Protein AF-A0A151N251-F1 (afdb_monomer)

Sequence (221 aa):
MAMDLPKLSAEDRLSPPRGLVAAYSGESDSEEEPERAVEREEKLTDWHKLACLLCRRQFPSKEALIRHQQLSGLHKQNLEIHRRAHLSESELEALEKTDMEQMKYRDRAAERREKYGVPEPPEPKKRKYGGIAPATVDFEQPTRDGLGSDNIGSRMLQAMGWREGSGLGRKKQGIIAPIEAQTRVRGSGLGARGSSYGATAAESYRESLHKAMLTRFHEAE

InterPro domains:
  IPR000467 G-patch domain [PF01585] (150-192)
  IPR000467 G-patch domain [PS50174] (149-195)
  IPR000467 G-patch domain [SM00443] (147-193)
  IPR013087 Zinc finger C2H2-type [PS50157] (50-80)
  IPR036236 Zinc finger C2H2 superfamily [SSF57667] (39-97)

Radius of gyration: 41.22 Å; Cα contacts (8 Å, |Δi|>4): 100; chains: 1; bounding box: 93×66×122 Å

Organism: Alligator mississippiensis (NCBI:txid8496)

Structure (mmCIF, N/CA/C/O backbone):
data_AF-A0A151N251-F1
#
_entry.id   AF-A0A151N251-F1
#
loop_
_atom_site.group_PDB
_atom_site.id
_atom_site.type_symbol
_atom_site.label_atom_id
_atom_site.label_alt_id
_atom_site.label_comp_id
_atom_site.label_asym_id
_atom_site.label_entity_id
_atom_site.label_seq_id
_atom_site.pdbx_PDB_ins_code
_atom_site.Cartn_x
_atom_site.Cartn_y
_atom_site.Cartn_z
_atom_site.occupancy
_atom_site.B_iso_or_equiv
_atom_site.auth_seq_id
_atom_site.auth_comp_id
_atom_site.auth_asym_id
_atom_site.auth_atom_id
_atom_site.pdbx_PDB_model_num
ATOM 1 N N . MET A 1 1 ? 54.249 -37.850 83.720 1.00 43.69 1 MET A N 1
ATOM 2 C CA . MET A 1 1 ? 54.818 -36.603 83.162 1.00 43.69 1 MET A CA 1
ATOM 3 C C . MET A 1 1 ? 54.943 -36.768 81.658 1.00 43.69 1 MET A C 1
ATOM 5 O O . MET A 1 1 ? 55.186 -37.887 81.232 1.00 43.69 1 MET A O 1
ATOM 9 N N . ALA A 1 2 ? 54.821 -35.649 80.939 1.00 38.69 2 ALA A N 1
ATOM 10 C CA . ALA A 1 2 ? 54.912 -35.449 79.488 1.00 38.69 2 ALA A CA 1
ATOM 11 C C . ALA A 1 2 ? 53.579 -35.520 78.712 1.00 38.69 2 ALA A C 1
ATOM 13 O O . ALA A 1 2 ? 53.047 -36.585 78.413 1.00 38.69 2 ALA A O 1
ATOM 14 N N . MET A 1 3 ? 53.078 -34.312 78.440 1.00 46.31 3 MET A N 1
ATOM 15 C CA . MET A 1 3 ? 52.062 -33.923 77.459 1.00 46.31 3 MET A CA 1
ATOM 16 C C . MET A 1 3 ? 52.678 -33.941 76.046 1.00 46.31 3 MET A C 1
ATOM 18 O O . MET A 1 3 ? 53.872 -33.675 75.934 1.00 46.31 3 MET A O 1
ATOM 22 N N . ASP A 1 4 ? 51.908 -34.247 74.994 1.00 37.41 4 ASP A N 1
ATOM 23 C CA . ASP A 1 4 ? 51.398 -33.273 73.998 1.00 37.41 4 ASP A CA 1
ATOM 24 C C . ASP A 1 4 ? 50.875 -33.935 72.695 1.00 37.41 4 ASP A C 1
ATOM 26 O O . ASP A 1 4 ? 51.346 -34.982 72.255 1.00 37.41 4 ASP A O 1
ATOM 30 N N . LEU A 1 5 ? 49.852 -33.297 72.119 1.00 38.94 5 LEU A N 1
ATOM 31 C CA . LEU A 1 5 ? 49.027 -33.602 70.922 1.00 38.94 5 LEU A CA 1
ATOM 32 C C . LEU A 1 5 ? 49.609 -32.903 69.649 1.00 38.94 5 LEU A C 1
ATOM 34 O O . LEU A 1 5 ? 50.658 -32.276 69.774 1.00 38.94 5 LEU A O 1
ATOM 38 N N . PRO A 1 6 ? 48.940 -32.783 68.462 1.00 59.56 6 PRO A N 1
ATOM 39 C CA . PRO A 1 6 ? 47.929 -33.594 67.730 1.00 59.56 6 PRO A CA 1
ATOM 40 C C . PRO A 1 6 ? 48.155 -33.675 66.181 1.00 59.56 6 PRO A C 1
ATOM 42 O O . PRO A 1 6 ? 48.838 -32.833 65.603 1.00 59.56 6 PRO A O 1
ATOM 45 N N . LYS A 1 7 ? 47.436 -34.568 65.464 1.00 36.09 7 LYS A N 1
ATOM 46 C CA . LYS A 1 7 ? 46.627 -34.228 64.252 1.00 36.09 7 LYS A CA 1
ATOM 47 C C . LYS A 1 7 ? 45.924 -35.456 63.652 1.00 36.09 7 LYS A C 1
ATOM 49 O O . LYS A 1 7 ? 46.574 -36.320 63.078 1.00 36.09 7 LYS A O 1
ATOM 54 N N . LEU A 1 8 ? 44.592 -35.475 63.701 1.00 34.75 8 LEU A N 1
ATOM 55 C CA . LEU A 1 8 ? 43.734 -36.276 62.822 1.00 34.75 8 LEU A CA 1
ATOM 56 C C . LEU A 1 8 ? 42.552 -35.393 62.403 1.00 34.75 8 LEU A C 1
ATOM 58 O O . LEU A 1 8 ? 41.870 -34.836 63.261 1.00 34.75 8 LEU A O 1
ATOM 62 N N . SER A 1 9 ? 42.350 -35.230 61.097 1.00 34.78 9 SER A N 1
ATOM 63 C CA . SER A 1 9 ? 41.170 -34.589 60.508 1.00 34.78 9 SER A CA 1
ATOM 64 C C . SER A 1 9 ? 40.305 -35.644 59.828 1.00 34.78 9 SER A C 1
ATOM 66 O O . SER A 1 9 ? 40.822 -36.596 59.246 1.00 34.78 9 SER A O 1
ATOM 68 N N . ALA A 1 10 ? 39.002 -35.435 59.970 1.00 38.50 10 ALA A N 1
ATOM 69 C CA . ALA A 1 10 ? 37.909 -36.374 59.818 1.00 38.50 10 ALA A CA 1
ATOM 70 C C . ALA A 1 10 ? 37.551 -36.761 58.372 1.00 38.50 10 ALA A C 1
ATOM 72 O O . ALA A 1 10 ? 37.958 -36.131 57.399 1.00 38.50 10 ALA A O 1
ATOM 73 N N . GLU A 1 11 ? 36.763 -37.832 58.318 1.00 44.56 11 GLU A N 1
ATOM 74 C CA . GLU A 1 11 ? 36.074 -38.458 57.194 1.00 44.56 11 GLU A CA 1
ATOM 75 C C . GLU A 1 11 ? 35.159 -37.492 56.424 1.00 44.56 11 GLU A C 1
ATOM 77 O O . GLU A 1 11 ? 34.522 -36.639 57.036 1.00 44.56 11 GLU A O 1
ATOM 82 N N . ASP A 1 12 ? 34.995 -37.704 55.112 1.00 37.81 12 ASP A N 1
ATOM 83 C CA . ASP A 1 12 ? 33.798 -37.229 54.408 1.00 37.81 12 ASP A CA 1
ATOM 84 C C . ASP A 1 12 ? 33.420 -38.159 53.239 1.00 37.81 12 ASP A C 1
ATOM 86 O O . ASP A 1 12 ? 34.129 -38.288 52.237 1.00 37.81 12 ASP A O 1
ATOM 90 N N . ARG A 1 13 ? 32.294 -38.866 53.402 1.00 47.78 13 ARG A N 1
ATOM 91 C CA . ARG A 1 13 ? 31.614 -39.666 52.372 1.00 47.78 13 ARG A CA 1
ATOM 92 C C . ARG A 1 13 ? 30.474 -38.820 51.807 1.00 47.78 13 ARG A C 1
ATOM 94 O O . ARG A 1 13 ? 29.466 -38.644 52.484 1.00 47.78 13 ARG A O 1
ATOM 101 N N . LEU A 1 14 ? 30.579 -38.365 50.560 1.00 40.75 14 LEU A N 1
ATOM 102 C CA . LEU A 1 14 ? 29.516 -37.602 49.893 1.00 40.75 14 LEU A CA 1
ATOM 103 C C . LEU A 1 14 ? 28.845 -38.434 48.786 1.00 40.75 14 LEU A C 1
ATOM 105 O O . LEU A 1 14 ? 29.442 -38.740 47.756 1.00 40.75 14 LEU A O 1
ATOM 109 N N . SER A 1 15 ? 27.586 -38.805 49.042 1.00 52.03 15 SER A N 1
ATOM 110 C CA . SER A 1 15 ? 26.607 -39.357 48.088 1.00 52.03 15 SER A CA 1
ATOM 111 C C . SER A 1 15 ? 26.121 -38.291 47.084 1.00 52.03 15 SER A C 1
ATOM 113 O O . SER A 1 15 ? 26.157 -37.102 47.404 1.00 52.03 15 SER A O 1
ATOM 115 N N . PRO A 1 16 ? 25.614 -38.679 45.894 1.00 51.28 16 PRO A N 1
ATOM 116 C CA . PRO A 1 16 ? 25.234 -37.737 44.838 1.00 51.28 16 PRO A CA 1
ATOM 117 C C . PRO A 1 16 ? 23.927 -36.978 45.155 1.00 51.28 16 PRO A C 1
ATOM 119 O O . PRO A 1 16 ? 23.069 -37.503 45.874 1.00 51.28 16 PRO A O 1
ATOM 122 N N . PRO A 1 17 ? 23.742 -35.750 44.625 1.00 52.03 17 PRO A N 1
ATOM 123 C CA . PRO A 1 17 ? 22.635 -34.887 45.013 1.00 52.03 17 PRO A CA 1
ATOM 124 C C . PRO A 1 17 ? 21.298 -35.385 44.453 1.00 52.03 17 PRO A C 1
ATOM 126 O O . PRO A 1 17 ? 21.153 -35.711 43.274 1.00 52.03 17 PRO A O 1
ATOM 129 N N . ARG A 1 18 ? 20.312 -35.423 45.353 1.00 49.94 18 ARG A N 1
ATOM 130 C CA . ARG A 1 18 ? 18.897 -35.692 45.094 1.00 49.94 18 ARG A CA 1
ATOM 131 C C . ARG A 1 18 ? 18.303 -34.640 44.154 1.00 49.94 18 ARG A C 1
ATOM 133 O O . ARG A 1 18 ? 18.636 -33.462 44.238 1.00 49.94 18 ARG A O 1
ATOM 140 N N . GLY A 1 19 ? 17.399 -35.103 43.291 1.00 47.19 19 GLY A N 1
ATOM 141 C CA . GLY A 1 19 ? 16.686 -34.301 42.305 1.00 47.19 19 GLY A CA 1
ATOM 142 C C . GLY A 1 19 ? 15.989 -33.078 42.899 1.00 47.19 19 GLY A C 1
ATOM 143 O O . GLY A 1 19 ? 15.345 -33.144 43.946 1.00 47.19 19 GLY A O 1
ATOM 144 N N . LEU A 1 20 ? 16.132 -31.968 42.180 1.00 54.78 20 LEU A N 1
ATOM 145 C CA . LEU A 1 20 ? 15.414 -30.717 42.377 1.00 54.78 20 LEU A CA 1
ATOM 146 C C . LEU A 1 20 ? 13.936 -30.938 42.037 1.00 54.78 20 LEU A C 1
ATOM 148 O O . LEU A 1 20 ? 13.552 -30.948 40.869 1.00 54.78 20 LEU A O 1
ATOM 152 N N . VAL A 1 21 ? 13.113 -31.150 43.060 1.00 52.50 21 VAL A N 1
ATOM 153 C CA . VAL A 1 21 ? 11.655 -31.095 42.934 1.00 52.50 21 VAL A CA 1
ATOM 154 C C . VAL A 1 21 ? 11.260 -29.627 43.034 1.00 52.50 21 VAL A C 1
ATOM 156 O O . VAL A 1 21 ? 11.602 -28.965 44.014 1.00 52.50 21 VAL A O 1
ATOM 159 N N . ALA A 1 22 ? 10.582 -29.114 42.009 1.00 47.75 22 ALA A N 1
ATOM 160 C CA . ALA A 1 22 ? 10.002 -27.781 42.031 1.00 47.75 22 ALA A CA 1
ATOM 161 C C . ALA A 1 22 ? 9.061 -27.671 43.239 1.00 47.75 22 ALA A C 1
ATOM 163 O O . ALA A 1 22 ? 8.047 -28.366 43.312 1.00 47.75 22 ALA A O 1
ATOM 164 N N . ALA A 1 23 ? 9.423 -26.826 44.203 1.00 41.97 23 ALA A N 1
ATOM 165 C CA . ALA A 1 23 ? 8.498 -26.401 45.234 1.00 41.97 23 ALA A CA 1
ATOM 166 C C . ALA A 1 23 ? 7.393 -25.611 44.531 1.00 41.97 23 ALA A C 1
ATOM 168 O O . ALA A 1 23 ? 7.642 -24.554 43.951 1.00 41.97 23 ALA A O 1
ATOM 169 N N . TYR A 1 24 ? 6.191 -26.175 44.534 1.00 48.09 24 TYR A N 1
ATOM 170 C CA . TYR A 1 24 ? 4.975 -25.469 44.186 1.00 48.09 24 TYR A CA 1
ATOM 171 C C . TYR A 1 24 ? 4.814 -24.346 45.224 1.00 48.09 24 TYR A C 1
ATOM 173 O O . TYR A 1 24 ? 4.397 -24.557 46.361 1.00 48.09 24 TYR A O 1
ATOM 181 N N . SER A 1 25 ? 5.258 -23.141 44.870 1.00 51.06 25 SER A N 1
ATOM 182 C CA . SER A 1 25 ? 4.787 -21.934 45.540 1.00 51.06 25 SER A CA 1
ATOM 183 C C . SER A 1 25 ? 3.274 -21.914 45.381 1.00 51.06 25 SER A C 1
ATOM 185 O O . SER A 1 25 ? 2.784 -22.057 44.263 1.00 51.06 25 SER A O 1
ATOM 187 N N . GLY A 1 26 ? 2.570 -21.836 46.509 1.00 42.19 26 GLY A N 1
ATOM 188 C CA . GLY A 1 26 ? 1.128 -22.012 46.594 1.00 42.19 26 GLY A CA 1
ATOM 189 C C . GLY A 1 26 ? 0.365 -21.242 45.523 1.00 42.19 26 GLY A C 1
ATOM 190 O O . GLY A 1 26 ? 0.501 -20.025 45.405 1.00 42.19 26 GLY A O 1
ATOM 191 N N . GLU A 1 27 ? -0.471 -21.970 44.786 1.00 41.41 27 GLU A N 1
ATOM 192 C CA . GLU A 1 27 ? -1.657 -21.383 44.185 1.00 41.41 27 GLU A CA 1
ATOM 193 C C . GLU A 1 27 ? -2.550 -20.864 45.316 1.00 41.41 27 GLU A C 1
ATOM 195 O O . GLU A 1 27 ? -3.254 -21.592 46.004 1.00 41.41 27 GLU A O 1
ATOM 200 N N . SER A 1 28 ? -2.456 -19.572 45.573 1.00 50.16 28 SER A N 1
ATOM 201 C CA . SER A 1 28 ? -3.546 -18.825 46.178 1.00 50.16 28 SER A CA 1
ATOM 202 C C . SER A 1 28 ? -3.966 -17.817 45.122 1.00 50.16 28 SER A C 1
ATOM 204 O O . SER A 1 28 ? -3.741 -16.622 45.285 1.00 50.16 28 SER A O 1
ATOM 206 N N . ASP A 1 29 ? -4.471 -18.324 43.996 1.00 42.12 29 ASP A N 1
ATOM 207 C CA . ASP A 1 29 ? -4.929 -17.517 42.870 1.00 42.12 29 ASP A CA 1
ATOM 208 C C . ASP A 1 29 ? -6.458 -17.597 42.762 1.00 42.12 29 ASP A C 1
ATOM 210 O O . ASP A 1 29 ? -7.031 -18.474 42.129 1.00 42.12 29 ASP A O 1
ATOM 214 N N . SER A 1 30 ? -7.096 -16.686 43.495 1.00 49.41 30 SER A N 1
ATOM 215 C CA . SER A 1 30 ? -8.262 -15.916 43.056 1.00 49.41 30 SER A CA 1
ATOM 216 C C . SER A 1 30 ? -9.405 -16.648 42.337 1.00 49.41 30 SER A C 1
ATOM 218 O O . SER A 1 30 ? -9.787 -16.272 41.231 1.00 49.41 30 SER A O 1
ATOM 220 N N . GLU A 1 31 ? -10.084 -17.576 43.012 1.00 42.97 31 GLU A N 1
ATOM 221 C CA . GLU A 1 31 ? -11.417 -18.019 42.556 1.00 42.97 31 GLU A CA 1
ATOM 222 C C . GLU A 1 31 ? -12.478 -16.890 42.637 1.00 42.97 31 GLU A C 1
ATOM 224 O O . GLU A 1 31 ? -13.544 -16.993 42.038 1.00 42.97 31 GLU A O 1
ATOM 229 N N . GLU A 1 32 ? -12.176 -15.758 43.294 1.00 48.53 32 GLU A N 1
ATOM 230 C CA . GLU A 1 32 ? -13.079 -14.595 43.395 1.00 48.53 32 GLU A CA 1
ATOM 231 C C . GLU A 1 32 ? -13.115 -13.686 42.149 1.00 48.53 32 GLU A C 1
ATOM 233 O O . GLU A 1 32 ? -14.069 -12.927 41.959 1.00 48.53 32 GLU A O 1
ATOM 238 N N . GLU A 1 33 ? -12.091 -13.720 41.294 1.00 51.22 33 GLU A N 1
ATOM 239 C CA . GLU A 1 33 ? -12.031 -12.894 40.079 1.00 51.22 33 GLU A CA 1
ATOM 240 C C . GLU A 1 33 ? -13.028 -13.324 38.982 1.00 51.22 33 GLU A C 1
ATOM 242 O O . GLU A 1 33 ? -13.736 -12.454 38.455 1.00 51.22 33 GLU A O 1
ATOM 247 N N . PRO A 1 34 ? -13.187 -14.625 38.647 1.00 49.88 34 PRO A N 1
ATOM 248 C CA . PRO A 1 34 ? -14.181 -15.039 37.658 1.00 49.88 34 PRO A CA 1
ATOM 249 C C . PRO A 1 34 ? -15.622 -14.780 38.124 1.00 49.88 34 PRO A C 1
ATOM 251 O O . PRO A 1 34 ? -16.451 -14.371 37.312 1.00 49.88 34 PRO A O 1
ATOM 254 N N . GLU A 1 35 ? -15.935 -14.926 39.415 1.00 50.28 35 GLU A N 1
ATOM 255 C CA . GLU A 1 35 ? -17.290 -14.675 39.937 1.00 50.28 35 GLU A CA 1
ATOM 256 C C . GLU A 1 35 ? -17.672 -13.185 39.875 1.00 50.28 35 GLU A C 1
ATOM 258 O O . GLU A 1 35 ? -18.765 -12.830 39.418 1.00 50.28 35 GLU A O 1
ATOM 263 N N . ARG A 1 36 ? -16.740 -12.279 40.212 1.00 52.03 36 ARG A N 1
ATOM 264 C CA . ARG A 1 36 ? -16.952 -10.824 40.076 1.00 52.03 36 ARG A CA 1
ATOM 265 C C . ARG A 1 36 ? -17.073 -10.363 38.627 1.00 52.03 36 ARG A C 1
ATOM 267 O O . ARG A 1 36 ? -17.684 -9.319 38.384 1.00 52.03 36 ARG A O 1
ATOM 274 N N . ALA A 1 37 ? -16.465 -11.067 37.674 1.00 54.34 37 ALA A N 1
ATOM 275 C CA . ALA A 1 37 ? -16.584 -10.748 36.255 1.00 54.34 37 ALA A CA 1
ATOM 276 C C . ALA A 1 37 ? -17.982 -11.102 35.719 1.00 54.34 37 ALA A C 1
ATOM 278 O O . ALA A 1 37 ? -18.601 -10.282 35.037 1.00 54.34 37 ALA A O 1
ATOM 279 N N . VAL A 1 38 ? -18.520 -12.266 36.101 1.00 52.12 38 VAL A N 1
ATOM 280 C CA . VAL A 1 38 ? -19.839 -12.753 35.657 1.00 52.12 38 VAL A CA 1
ATOM 281 C C . VAL A 1 38 ? -20.979 -11.900 36.231 1.00 52.12 38 VAL A C 1
ATOM 283 O O . VAL A 1 38 ? -21.836 -11.438 35.477 1.00 52.12 38 VAL A O 1
ATOM 286 N N . GLU A 1 39 ? -20.943 -11.548 37.522 1.00 54.03 39 GLU A N 1
ATOM 287 C CA . GLU A 1 39 ? -21.939 -10.636 38.119 1.00 54.03 39 GLU A CA 1
ATOM 288 C C . GLU A 1 39 ? -21.925 -9.223 37.504 1.00 54.03 39 GLU A C 1
ATOM 290 O O . GLU A 1 39 ? -22.911 -8.476 37.557 1.00 54.03 39 GLU A O 1
ATOM 295 N N . ARG A 1 40 ? -20.779 -8.803 36.961 1.00 57.00 40 ARG A N 1
ATOM 296 C CA . ARG A 1 40 ? -20.587 -7.470 36.375 1.00 57.00 40 ARG A CA 1
ATOM 297 C C . ARG A 1 40 ? -21.091 -7.407 34.935 1.00 57.00 40 ARG A C 1
ATOM 299 O O . ARG A 1 40 ? -21.571 -6.353 34.518 1.00 57.00 40 ARG A O 1
ATOM 306 N N . GLU A 1 41 ? -21.055 -8.525 34.210 1.00 57.84 41 GLU A N 1
ATOM 307 C CA . GLU A 1 41 ? -21.666 -8.664 32.883 1.00 57.84 41 GLU A CA 1
ATOM 308 C C . GLU A 1 41 ? -23.204 -8.705 32.961 1.00 57.84 41 GLU A C 1
ATOM 310 O O . GLU A 1 41 ? -23.875 -8.067 32.145 1.00 57.84 41 GLU A O 1
ATOM 315 N N . GLU A 1 42 ? -23.779 -9.329 33.995 1.00 58.47 42 GLU A N 1
ATOM 316 C CA . GLU A 1 42 ? -25.236 -9.341 34.217 1.00 58.47 42 GLU A CA 1
ATOM 317 C C . GLU A 1 42 ? -25.819 -7.939 34.463 1.00 58.47 42 GLU A C 1
ATOM 319 O O . GLU A 1 42 ? -26.917 -7.619 33.996 1.00 58.47 42 GLU A O 1
ATOM 324 N N . LYS A 1 43 ? -25.057 -7.046 35.110 1.00 72.69 43 LYS A N 1
ATOM 325 C CA . LYS A 1 43 ? -25.472 -5.658 35.410 1.00 72.69 43 LYS A CA 1
ATOM 326 C C . LYS A 1 43 ? -25.514 -4.745 34.184 1.00 72.69 43 LYS A C 1
ATOM 328 O O . LYS A 1 43 ? -25.985 -3.612 34.270 1.00 72.69 43 LYS A O 1
ATOM 333 N N . LEU A 1 44 ? -25.030 -5.210 33.039 1.00 84.25 44 LEU A N 1
ATOM 334 C CA . LEU A 1 44 ? -24.799 -4.377 31.861 1.00 84.25 44 LEU A CA 1
ATOM 335 C C . LEU A 1 44 ? -25.959 -4.400 30.854 1.00 84.25 44 LEU A C 1
ATOM 337 O O . LEU A 1 44 ? -25.973 -3.648 29.867 1.00 84.25 44 LEU A O 1
ATOM 341 N N . THR A 1 45 ? -26.957 -5.244 31.122 1.00 88.06 45 THR A N 1
ATOM 342 C CA . THR A 1 45 ? -28.165 -5.405 30.311 1.00 88.06 45 THR A CA 1
ATOM 343 C C . THR A 1 45 ? -29.406 -5.283 31.188 1.00 88.06 45 THR A C 1
ATOM 345 O O . THR A 1 45 ? -29.574 -6.020 32.152 1.00 88.06 45 THR A O 1
ATOM 348 N N . ASP A 1 46 ? -30.287 -4.339 30.857 1.00 90.62 46 ASP A N 1
ATOM 349 C CA . ASP A 1 46 ? -31.564 -4.161 31.547 1.00 90.62 46 ASP A CA 1
ATOM 350 C C . ASP A 1 46 ? -32.650 -4.918 30.774 1.00 90.62 46 ASP A C 1
ATOM 352 O O . ASP A 1 46 ? -33.090 -4.487 29.703 1.00 90.62 46 ASP A O 1
ATOM 356 N N . TRP A 1 47 ? -33.076 -6.062 31.312 1.00 87.94 47 TRP A N 1
ATOM 357 C CA . TRP A 1 47 ? -34.118 -6.899 30.713 1.00 87.94 47 TRP A CA 1
ATOM 358 C C . TRP A 1 47 ? -35.528 -6.311 30.847 1.00 87.94 47 TRP A C 1
ATOM 360 O O . TRP A 1 47 ? -36.387 -6.647 30.036 1.00 87.94 47 TRP A O 1
ATOM 370 N N . HIS A 1 48 ? -35.773 -5.413 31.808 1.00 89.19 48 HIS A N 1
ATOM 371 C CA . HIS A 1 48 ? -37.077 -4.762 31.972 1.00 89.19 48 HIS A CA 1
ATOM 372 C C . HIS A 1 48 ? -37.281 -3.658 30.934 1.00 89.19 48 HIS A C 1
ATOM 374 O O . HIS A 1 48 ? -38.370 -3.514 30.385 1.00 89.19 48 HIS A O 1
ATOM 380 N N . LYS A 1 49 ? -36.224 -2.896 30.628 1.00 89.50 49 LYS A N 1
ATOM 381 C CA . LYS A 1 49 ? -36.252 -1.845 29.592 1.00 89.50 49 LYS A CA 1
ATOM 382 C C . LYS A 1 49 ? -35.786 -2.327 28.219 1.00 89.50 49 LYS A C 1
ATOM 384 O O . LYS A 1 49 ? -35.715 -1.523 27.291 1.00 89.50 49 LYS A O 1
ATOM 389 N N . LEU A 1 50 ? -35.434 -3.610 28.100 1.00 91.38 50 LEU A N 1
ATOM 390 C CA . LEU A 1 50 ? -34.829 -4.211 26.910 1.00 91.38 50 LEU A CA 1
ATOM 391 C C . LEU A 1 50 ? -33.674 -3.352 26.366 1.00 91.38 50 LEU A C 1
ATOM 393 O O . LEU A 1 50 ? -33.598 -3.051 25.174 1.00 91.38 50 LEU A O 1
ATOM 397 N N . ALA A 1 51 ? -32.779 -2.923 27.257 1.00 91.94 51 ALA A N 1
ATOM 398 C CA . ALA A 1 51 ? -31.740 -1.951 26.952 1.00 91.94 51 ALA A CA 1
ATOM 399 C C . ALA A 1 51 ? -30.335 -2.504 27.205 1.00 91.94 51 ALA A C 1
ATOM 401 O O . ALA A 1 51 ? -30.074 -3.193 28.189 1.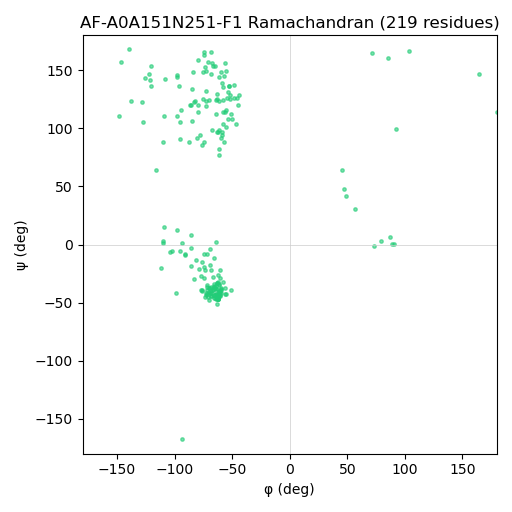00 91.94 51 ALA A O 1
ATOM 402 N N . CYS A 1 52 ? -29.401 -2.152 26.325 1.00 93.06 52 CYS A N 1
ATOM 403 C CA . CYS A 1 52 ? -27.979 -2.401 26.526 1.00 93.06 52 CYS A CA 1
ATOM 404 C C . CYS A 1 52 ? -27.338 -1.152 27.142 1.00 93.06 52 CYS A C 1
ATOM 406 O O . CYS A 1 52 ? -27.303 -0.104 26.490 1.00 93.06 52 CYS A O 1
ATOM 408 N N . LEU A 1 53 ? -26.823 -1.247 28.372 1.00 90.75 53 LEU A N 1
ATOM 409 C CA . LEU A 1 53 ? -26.247 -0.102 29.091 1.00 90.75 53 LEU A CA 1
ATOM 410 C C . LEU A 1 53 ? -24.839 0.255 28.590 1.00 90.75 53 LEU A C 1
ATOM 412 O O . LEU A 1 53 ? -24.489 1.434 28.571 1.00 90.75 53 LEU A O 1
ATOM 416 N N . LEU A 1 54 ? -24.097 -0.721 28.053 1.00 90.06 54 LEU A N 1
ATOM 417 C CA . LEU A 1 54 ? 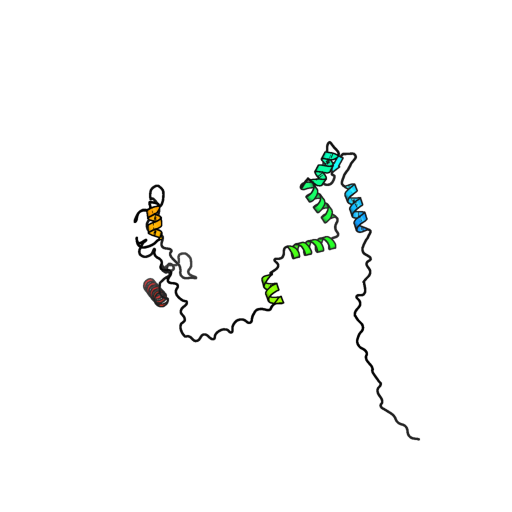-22.850 -0.505 27.295 1.00 90.06 54 LEU A CA 1
ATOM 418 C C . LEU A 1 54 ? -23.030 0.424 26.100 1.00 90.06 54 LEU A C 1
ATOM 420 O O . LEU A 1 54 ? -22.177 1.256 25.797 1.00 90.06 54 LEU A O 1
ATOM 424 N N . CYS A 1 55 ? -24.124 0.230 25.368 1.00 91.38 55 CYS A N 1
ATOM 425 C CA . CYS A 1 55 ? -24.381 0.949 24.127 1.00 91.38 55 CYS A CA 1
ATOM 426 C C . CYS A 1 55 ? -25.400 2.077 24.297 1.00 91.38 55 CYS A C 1
ATOM 428 O O . CYS A 1 55 ? -25.628 2.810 23.337 1.00 91.38 55 CYS A O 1
ATOM 430 N N . ARG A 1 56 ? -26.009 2.204 25.486 1.00 91.06 56 ARG A N 1
ATOM 431 C CA . ARG A 1 56 ? -27.093 3.143 25.822 1.00 91.06 56 ARG A CA 1
ATOM 432 C C . ARG A 1 56 ? -28.239 3.120 24.800 1.00 91.06 56 ARG A C 1
ATOM 434 O O . ARG A 1 56 ? -28.754 4.160 24.403 1.00 91.06 56 ARG A O 1
ATOM 441 N N . ARG A 1 57 ? -28.624 1.921 24.350 1.00 92.19 57 ARG A N 1
ATOM 442 C CA . ARG A 1 57 ? -29.671 1.702 23.333 1.00 92.19 57 ARG A CA 1
ATOM 443 C C . ARG A 1 57 ? -30.801 0.857 23.901 1.00 92.19 57 ARG A C 1
ATOM 445 O O . ARG A 1 57 ? -30.531 -0.148 24.553 1.00 92.19 57 ARG A O 1
ATOM 452 N N . GLN A 1 58 ? -32.036 1.259 23.615 1.00 93.62 58 GLN A N 1
ATOM 453 C CA . GLN A 1 58 ? -33.251 0.503 23.926 1.00 93.62 58 GLN A CA 1
ATOM 454 C C . GLN A 1 58 ? -33.712 -0.261 22.684 1.00 93.62 58 GLN A C 1
ATOM 456 O O . GLN A 1 58 ? -33.571 0.238 21.564 1.00 93.62 58 GLN A O 1
ATOM 461 N N . PHE A 1 59 ? -34.251 -1.461 22.883 1.00 94.25 59 PHE A N 1
ATOM 462 C CA . PHE A 1 59 ? -34.691 -2.340 21.808 1.00 94.25 59 PHE A CA 1
ATOM 463 C C . PHE A 1 59 ? -36.174 -2.687 21.946 1.00 94.25 59 PHE A C 1
ATOM 465 O O . PHE A 1 59 ? -36.678 -2.832 23.056 1.00 94.25 59 PHE A O 1
ATOM 472 N N . PRO A 1 60 ? -36.880 -2.867 20.818 1.00 93.75 60 PRO A N 1
ATOM 473 C CA . PRO A 1 60 ? -38.315 -3.141 20.822 1.00 93.75 60 PRO A CA 1
ATOM 474 C C . PRO A 1 60 ? -38.668 -4.574 21.250 1.00 93.75 60 PRO A C 1
ATOM 476 O O . PRO A 1 60 ? -39.810 -4.839 21.604 1.00 93.75 60 PRO A O 1
ATOM 479 N N . SER A 1 61 ? -37.719 -5.515 21.198 1.00 95.00 61 SER A N 1
ATOM 480 C CA . SER A 1 61 ? -37.940 -6.910 21.589 1.00 95.00 61 SER A CA 1
ATOM 481 C C . SER A 1 61 ? -36.693 -7.530 22.214 1.00 95.00 61 SER A C 1
ATOM 483 O O . SER A 1 61 ? -35.562 -7.111 21.942 1.00 95.00 61 SER A O 1
ATOM 485 N N . LYS A 1 62 ? -36.902 -8.580 23.017 1.00 93.19 62 LYS A N 1
ATOM 486 C CA . LYS A 1 62 ? -35.827 -9.385 23.615 1.00 93.19 62 LYS A CA 1
ATOM 487 C C . LYS A 1 62 ? -34.874 -9.931 22.550 1.00 93.19 62 LYS A C 1
ATOM 489 O O . LYS A 1 62 ? -33.660 -9.854 22.697 1.00 93.19 62 LYS A O 1
ATOM 494 N N . GLU A 1 63 ? -35.420 -10.418 21.442 1.00 94.06 63 GLU A N 1
ATOM 495 C CA . GLU A 1 63 ? -34.644 -10.955 20.323 1.00 94.06 63 GLU A CA 1
ATOM 496 C C . GLU A 1 63 ? -33.806 -9.882 19.618 1.00 94.06 63 GLU A C 1
ATOM 498 O O . GLU A 1 63 ? -32.685 -10.150 19.188 1.00 94.06 63 GLU A O 1
ATOM 503 N N . ALA A 1 64 ? -34.319 -8.652 19.498 1.00 93.25 64 ALA A N 1
ATOM 504 C CA . ALA A 1 64 ? -33.560 -7.541 18.930 1.00 93.25 64 ALA A CA 1
ATOM 505 C C . ALA A 1 64 ? -32.378 -7.141 19.830 1.00 93.25 64 ALA A C 1
ATOM 507 O O . ALA A 1 64 ? -31.283 -6.899 19.319 1.00 93.25 64 ALA A O 1
ATOM 508 N N . LEU A 1 65 ? -32.571 -7.142 21.154 1.00 94.06 65 LEU A N 1
ATOM 509 C CA . LEU A 1 65 ? -31.500 -6.904 22.125 1.00 94.06 65 LEU A CA 1
ATOM 510 C C . LEU A 1 65 ? -30.433 -8.010 22.085 1.00 94.06 65 LEU A C 1
ATOM 512 O O . LEU A 1 65 ? -29.242 -7.707 22.038 1.00 94.06 65 LEU A O 1
ATOM 516 N N . ILE A 1 66 ? -30.842 -9.281 22.052 1.00 92.50 66 ILE A N 1
ATOM 517 C CA . ILE A 1 66 ? -29.910 -10.420 21.985 1.00 92.50 66 ILE A CA 1
ATOM 518 C C . ILE A 1 66 ? -29.086 -10.366 20.694 1.00 92.50 66 ILE A C 1
ATOM 520 O O . ILE A 1 66 ? -27.859 -10.461 20.735 1.00 92.50 66 ILE A O 1
ATOM 524 N N . ARG A 1 67 ? -29.730 -10.126 19.543 1.00 95.00 67 ARG A N 1
ATOM 525 C CA . ARG A 1 67 ? -29.013 -9.957 18.269 1.00 95.00 67 ARG A CA 1
ATOM 526 C C . ARG A 1 67 ? -28.034 -8.789 18.315 1.00 95.00 67 ARG A C 1
ATOM 528 O O . ARG A 1 67 ? -26.947 -8.893 17.754 1.00 95.00 67 ARG A O 1
ATOM 535 N N . HIS A 1 68 ? -28.387 -7.693 18.986 1.00 94.69 68 HIS A N 1
ATOM 536 C CA . HIS A 1 68 ? -27.471 -6.572 19.172 1.00 94.69 68 HIS A CA 1
ATOM 537 C C . HIS A 1 68 ? -26.226 -6.972 19.970 1.00 94.69 68 HIS A C 1
ATOM 539 O O . HIS A 1 68 ? -25.124 -6.669 19.522 1.00 94.69 68 HIS A O 1
ATOM 545 N N . GLN A 1 69 ? -26.378 -7.681 21.090 1.00 92.00 69 GLN A N 1
ATOM 546 C CA . GLN A 1 69 ? -25.239 -8.151 21.891 1.00 92.00 69 GLN A CA 1
ATOM 547 C C . GLN A 1 69 ? -24.314 -9.073 21.077 1.00 92.00 69 GLN A C 1
ATOM 549 O O . GLN A 1 69 ? -23.095 -8.927 21.102 1.00 92.00 69 GLN A O 1
ATOM 554 N N . GLN A 1 70 ? -24.888 -9.979 20.280 1.00 91.62 70 GLN A N 1
ATOM 555 C CA . GLN A 1 70 ? -24.122 -10.974 19.520 1.00 91.62 70 GLN A CA 1
ATOM 556 C C . GLN A 1 70 ? -23.434 -10.402 18.266 1.00 91.62 70 GLN A C 1
ATOM 558 O O . GLN A 1 70 ? -22.305 -10.781 17.934 1.00 91.62 70 GLN A O 1
ATOM 563 N N . LEU A 1 71 ? -24.108 -9.497 17.547 1.00 92.44 71 LEU A N 1
ATOM 564 C CA . LEU A 1 71 ? -23.715 -9.103 16.187 1.00 92.44 71 LEU A CA 1
ATOM 565 C C . LEU A 1 71 ? -23.194 -7.666 16.072 1.00 92.44 71 LEU A C 1
ATOM 567 O O . LEU A 1 71 ? -22.499 -7.355 15.107 1.00 92.44 71 LEU A O 1
ATOM 571 N N . SER A 1 72 ? -23.494 -6.775 17.021 1.00 93.31 72 SER A N 1
ATOM 572 C CA . SER A 1 72 ? -23.088 -5.369 16.917 1.00 93.31 72 SER A CA 1
ATOM 573 C C . SER A 1 72 ? -21.586 -5.195 17.146 1.00 93.31 72 SER A C 1
ATOM 575 O O . SER A 1 72 ? -21.081 -5.445 18.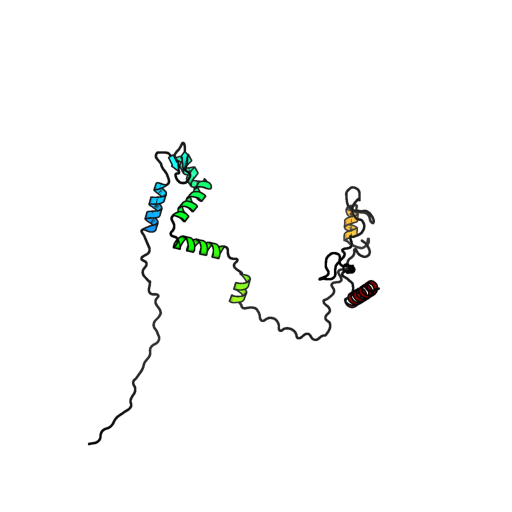241 1.00 93.31 72 SER A O 1
ATOM 577 N N . GLY A 1 73 ? -20.873 -4.678 16.141 1.00 93.69 73 GLY A N 1
ATOM 578 C CA . GLY A 1 73 ? -19.456 -4.315 16.276 1.00 93.69 73 GLY A CA 1
ATOM 579 C C . GLY A 1 73 ? -19.214 -3.259 17.360 1.00 93.69 73 GLY A C 1
ATOM 580 O O . GLY A 1 73 ? -18.277 -3.389 18.141 1.00 93.69 73 GLY A O 1
ATOM 581 N N . LEU A 1 74 ? -20.119 -2.280 17.487 1.00 93.06 74 LEU A N 1
ATOM 582 C CA . LEU A 1 74 ? -20.047 -1.251 18.532 1.00 93.06 74 LEU A CA 1
ATOM 583 C C . LEU A 1 74 ? -20.184 -1.849 19.940 1.00 93.06 74 LEU A C 1
ATOM 585 O O . LEU A 1 74 ? -19.538 -1.383 20.869 1.00 93.06 74 LEU A O 1
ATOM 589 N N . HIS A 1 75 ? -21.015 -2.883 20.104 1.00 92.12 75 HIS A N 1
ATOM 590 C CA . HIS A 1 75 ? -21.172 -3.550 21.399 1.00 92.12 75 HIS A CA 1
ATOM 591 C C . HIS A 1 75 ? -19.879 -4.247 21.811 1.00 92.12 75 HIS A C 1
ATOM 593 O O . HIS A 1 75 ? -19.416 -4.055 22.929 1.00 92.12 75 HIS A O 1
ATOM 599 N N . LYS A 1 76 ? -19.256 -4.975 20.879 1.00 92.38 76 LYS A N 1
ATOM 600 C CA . LYS A 1 76 ? -17.972 -5.651 21.106 1.00 92.38 76 LYS A CA 1
ATOM 601 C C . LYS A 1 76 ? -16.858 -4.662 21.450 1.00 92.38 76 LYS A C 1
ATOM 603 O O . LYS A 1 76 ? -16.120 -4.892 22.398 1.00 92.38 76 LYS A O 1
ATOM 608 N N . GLN A 1 77 ? -16.779 -3.543 20.729 1.00 92.19 77 GLN A N 1
ATOM 609 C CA . GLN A 1 77 ? -15.806 -2.484 21.014 1.00 92.19 77 GLN A CA 1
ATOM 610 C C . GLN A 1 77 ? -16.035 -1.838 22.385 1.00 92.19 77 GLN A C 1
ATOM 612 O O . GLN A 1 77 ? -15.094 -1.698 23.159 1.00 92.19 77 GLN A O 1
ATOM 617 N N . ASN A 1 78 ? -17.278 -1.482 22.722 1.00 93.06 78 ASN A N 1
ATOM 618 C CA . ASN A 1 78 ? -17.583 -0.893 24.027 1.00 93.06 78 ASN A CA 1
ATOM 619 C C . ASN A 1 78 ? -17.321 -1.877 25.172 1.00 93.06 78 ASN A C 1
ATOM 621 O O . ASN A 1 78 ? -16.866 -1.459 26.232 1.00 93.06 78 ASN A O 1
ATOM 625 N N . LEU A 1 79 ? -17.613 -3.165 24.968 1.00 90.31 79 LEU A N 1
ATOM 626 C CA . LEU A 1 79 ? -17.367 -4.211 25.956 1.00 90.31 79 LEU A CA 1
ATOM 627 C C . LEU A 1 79 ? -15.867 -4.358 26.221 1.00 90.31 79 LEU A C 1
ATOM 629 O O . LEU A 1 79 ? -15.467 -4.428 27.375 1.00 90.31 79 LEU A O 1
ATOM 633 N N . GLU A 1 80 ? -15.041 -4.328 25.175 1.00 89.81 80 GLU A N 1
ATOM 634 C CA . GLU A 1 80 ? -13.581 -4.349 25.301 1.00 89.81 80 GLU A CA 1
ATOM 635 C C . GLU A 1 80 ? -13.051 -3.123 26.062 1.00 89.81 80 GLU A C 1
ATOM 637 O O . GLU A 1 80 ? -12.241 -3.265 26.973 1.00 89.81 80 GLU A O 1
ATOM 642 N N . ILE A 1 81 ? -13.556 -1.921 25.760 1.00 88.88 81 ILE A N 1
ATOM 643 C CA . ILE A 1 81 ? -13.194 -0.696 26.497 1.00 88.88 81 ILE A CA 1
ATOM 644 C C . ILE A 1 81 ? -13.601 -0.810 27.970 1.00 88.88 81 ILE A C 1
ATOM 646 O O . ILE A 1 81 ? -12.822 -0.470 28.855 1.00 88.88 81 ILE A O 1
ATOM 650 N N . HIS A 1 82 ? -14.812 -1.302 28.239 1.00 88.19 82 HIS A N 1
ATOM 651 C CA . HIS A 1 82 ? -15.307 -1.500 29.598 1.00 88.19 82 HIS A CA 1
ATOM 652 C C . HIS A 1 82 ? -14.479 -2.537 30.365 1.00 88.19 82 HIS A C 1
ATOM 654 O O . HIS A 1 82 ? -14.215 -2.343 31.547 1.00 88.19 82 HIS A O 1
ATOM 660 N N . ARG A 1 83 ? -14.040 -3.614 29.700 1.00 86.44 83 ARG A N 1
ATOM 661 C CA . ARG A 1 83 ? -13.130 -4.613 30.275 1.00 86.44 83 ARG A CA 1
ATOM 662 C C . ARG A 1 83 ? -11.784 -3.984 30.621 1.00 86.44 83 ARG A C 1
ATOM 664 O O . ARG A 1 83 ? -11.379 -4.055 31.771 1.00 86.44 83 ARG A O 1
ATOM 671 N N . ARG A 1 84 ? -11.151 -3.277 29.680 1.00 85.19 84 ARG A N 1
ATOM 672 C CA . ARG A 1 84 ? -9.858 -2.606 29.908 1.00 85.19 84 ARG A CA 1
ATOM 673 C C . ARG A 1 84 ? -9.903 -1.563 31.019 1.00 85.19 84 ARG A C 1
ATOM 675 O O . ARG A 1 84 ? -8.975 -1.486 31.807 1.00 85.19 84 ARG A O 1
ATOM 682 N N . ALA A 1 85 ? -10.983 -0.792 31.111 1.00 83.50 85 ALA A N 1
ATOM 683 C CA . ALA A 1 85 ? -11.147 0.215 32.159 1.00 83.50 85 ALA A CA 1
ATOM 684 C C . ALA A 1 85 ? -11.346 -0.381 33.566 1.00 83.50 85 ALA A C 1
ATOM 686 O O . ALA A 1 85 ? -11.205 0.338 34.552 1.00 83.50 85 ALA A O 1
ATOM 687 N N . HIS A 1 86 ? -11.710 -1.664 33.659 1.00 80.81 86 HIS A N 1
ATOM 688 C CA . HIS A 1 86 ? -11.921 -2.372 34.920 1.00 80.81 86 HIS A CA 1
ATOM 689 C C . HIS A 1 86 ? -10.785 -3.331 35.299 1.00 80.81 86 HIS A C 1
ATOM 691 O O . HIS A 1 86 ? -10.823 -3.855 36.410 1.00 80.81 86 HIS A O 1
ATOM 697 N N . LEU A 1 87 ? -9.804 -3.542 34.418 1.00 80.00 87 LEU A N 1
ATOM 698 C CA . LEU A 1 87 ? -8.571 -4.256 34.747 1.00 80.00 87 LEU A CA 1
ATOM 699 C C . LEU A 1 87 ? -7.680 -3.385 35.638 1.00 80.00 87 LEU A C 1
ATOM 701 O O . LEU A 1 87 ? -7.698 -2.154 35.544 1.00 80.00 87 LEU A O 1
ATOM 705 N N . SER A 1 88 ? -6.898 -4.024 36.508 1.00 81.62 88 SER A N 1
ATOM 706 C CA . SER A 1 88 ? -5.888 -3.320 37.295 1.00 8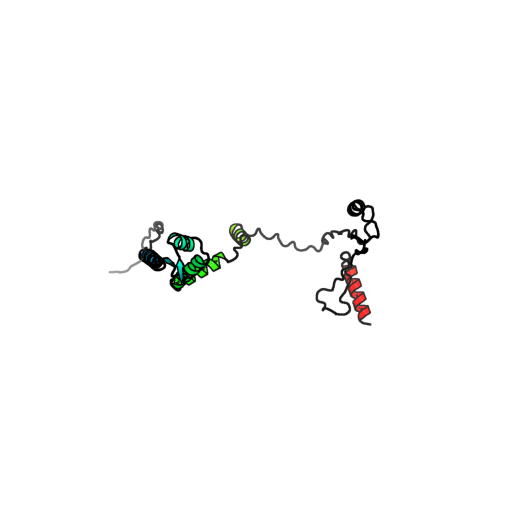1.62 88 SER A CA 1
ATOM 707 C C . SER A 1 88 ? -4.763 -2.791 36.397 1.00 81.62 88 SER A C 1
ATOM 709 O O . SER A 1 88 ? -4.501 -3.318 35.316 1.00 81.62 88 SER A O 1
ATOM 711 N N . GLU A 1 89 ? -4.065 -1.751 36.855 1.00 78.62 89 GLU A N 1
ATOM 712 C CA . GLU A 1 89 ? -2.957 -1.128 36.112 1.00 78.62 89 GLU A CA 1
ATOM 713 C C . GLU A 1 89 ? -1.858 -2.148 35.746 1.00 78.62 89 GLU A C 1
ATOM 715 O O . GLU A 1 89 ? -1.357 -2.154 34.625 1.00 78.62 89 GLU A O 1
ATOM 720 N N . SER A 1 90 ? -1.582 -3.089 36.655 1.00 84.88 90 SER A N 1
ATOM 721 C CA . SER A 1 90 ? -0.661 -4.219 36.462 1.00 84.88 90 SER A CA 1
ATOM 722 C C . SER A 1 90 ? -1.096 -5.165 35.334 1.00 84.88 90 SER A C 1
ATOM 724 O O . SER A 1 90 ? -0.284 -5.590 34.511 1.00 84.88 90 SER A O 1
ATOM 726 N N . GLU A 1 91 ? -2.381 -5.516 35.280 1.00 84.25 91 GLU A N 1
ATOM 727 C CA . GLU A 1 91 ? -2.915 -6.421 34.253 1.00 84.25 91 GLU A CA 1
ATOM 728 C C . GLU A 1 91 ? -2.975 -5.752 32.880 1.00 84.25 91 GLU A C 1
ATOM 730 O O . GLU A 1 91 ? -2.729 -6.399 31.859 1.00 84.25 91 GLU A O 1
ATOM 735 N N . LEU A 1 92 ? -3.263 -4.448 32.852 1.00 81.38 92 LEU A N 1
ATOM 736 C CA . LEU A 1 92 ? -3.264 -3.660 31.626 1.00 81.38 92 LEU A CA 1
ATOM 737 C C . LEU A 1 92 ? -1.858 -3.607 31.007 1.00 81.38 92 LEU A C 1
ATOM 739 O O . LEU A 1 92 ? -1.703 -3.891 29.819 1.00 81.38 92 LEU A O 1
ATOM 743 N N . GLU A 1 93 ? -0.832 -3.325 31.816 1.00 85.62 93 GLU A N 1
ATOM 744 C CA . GLU A 1 93 ? 0.563 -3.273 31.360 1.00 85.62 93 GLU A CA 1
ATOM 745 C C . GLU A 1 93 ? 1.050 -4.643 30.854 1.00 85.62 93 GLU A C 1
ATOM 747 O O . GLU A 1 93 ? 1.746 -4.732 29.838 1.00 85.62 93 GLU A O 1
ATOM 752 N N . ALA A 1 94 ? 0.640 -5.737 31.505 1.00 86.56 94 ALA A N 1
ATOM 753 C CA . ALA A 1 94 ? 0.952 -7.089 31.050 1.00 86.56 94 ALA A CA 1
ATOM 754 C C . ALA A 1 94 ? 0.336 -7.391 29.672 1.00 86.56 94 ALA A C 1
ATOM 756 O O . ALA A 1 94 ? 1.032 -7.900 28.789 1.00 86.56 94 ALA A O 1
ATOM 757 N N . LEU A 1 95 ? -0.937 -7.041 29.451 1.00 81.06 95 LEU A N 1
ATOM 758 C CA . LEU A 1 95 ? -1.596 -7.221 28.154 1.00 81.06 95 LEU A CA 1
ATOM 759 C C . LEU A 1 95 ? -0.919 -6.396 27.057 1.00 81.06 95 LEU A C 1
ATOM 761 O O . LEU A 1 95 ? -0.610 -6.940 25.996 1.00 81.06 95 LEU A O 1
ATOM 765 N N . GLU A 1 96 ? -0.619 -5.124 27.321 1.00 86.19 96 GLU A N 1
ATOM 766 C CA . GLU A 1 96 ? 0.091 -4.258 26.374 1.00 86.19 96 GLU A CA 1
ATOM 767 C C . GLU A 1 96 ? 1.477 -4.806 26.031 1.00 86.19 96 GLU A C 1
ATOM 769 O O . GLU A 1 96 ? 1.869 -4.822 24.864 1.00 86.19 96 GLU A O 1
ATOM 774 N N . LYS A 1 97 ? 2.202 -5.338 27.019 1.00 87.19 97 LYS A N 1
ATOM 775 C CA . LYS A 1 97 ? 3.497 -5.981 26.794 1.00 87.19 97 LYS A CA 1
ATOM 776 C C . LYS A 1 97 ? 3.372 -7.230 25.924 1.00 87.19 97 LYS A C 1
ATOM 778 O O . LYS A 1 97 ? 4.169 -7.398 25.004 1.00 87.19 97 LYS A O 1
ATOM 783 N N . THR A 1 98 ? 2.366 -8.074 26.156 1.00 84.12 98 THR A N 1
ATOM 784 C CA . THR A 1 98 ? 2.138 -9.259 25.313 1.00 84.12 98 THR A CA 1
ATOM 785 C C . THR A 1 98 ? 1.735 -8.896 23.885 1.00 84.12 98 THR A C 1
ATOM 787 O O . THR A 1 98 ? 2.190 -9.555 22.953 1.00 84.12 98 THR A O 1
ATOM 790 N N . ASP A 1 99 ? 0.928 -7.849 23.689 1.00 85.44 99 ASP A N 1
ATOM 791 C CA . ASP A 1 99 ? 0.523 -7.374 22.360 1.00 85.44 99 ASP A CA 1
ATOM 792 C C . ASP A 1 99 ? 1.721 -6.761 21.618 1.00 85.44 99 ASP A C 1
ATOM 794 O O . ASP A 1 99 ? 1.984 -7.077 20.457 1.00 85.44 99 ASP A O 1
ATOM 798 N N . MET A 1 100 ? 2.547 -5.986 22.327 1.00 78.44 100 MET A N 1
ATOM 799 C CA . MET A 1 100 ? 3.816 -5.457 21.821 1.00 78.44 100 MET A CA 1
ATOM 800 C C . MET A 1 100 ? 4.811 -6.564 21.452 1.00 78.44 100 MET A C 1
ATOM 802 O O . MET A 1 100 ? 5.496 -6.468 20.431 1.00 78.44 100 MET A O 1
ATOM 806 N N . GLU A 1 101 ? 4.900 -7.626 22.251 1.00 82.62 101 GLU A N 1
ATOM 807 C CA . GLU A 1 101 ? 5.734 -8.796 21.963 1.00 82.62 101 GLU A CA 1
ATOM 808 C C . GLU A 1 101 ? 5.200 -9.607 20.773 1.00 82.62 101 GLU A C 1
ATOM 810 O O . GLU A 1 101 ? 5.994 -10.065 19.950 1.00 82.62 101 GLU A O 1
ATOM 815 N N . GLN A 1 102 ? 3.877 -9.731 20.627 1.00 75.00 102 GLN A N 1
ATOM 816 C CA . GLN A 1 102 ? 3.232 -10.387 19.483 1.00 75.00 102 GLN A CA 1
ATOM 817 C C . GLN A 1 102 ? 3.373 -9.585 18.183 1.00 75.00 102 GLN A C 1
ATOM 819 O O . GLN A 1 102 ? 3.586 -10.171 17.119 1.00 75.00 102 GLN A O 1
ATOM 824 N N . MET A 1 103 ? 3.297 -8.254 18.250 1.00 78.56 103 MET A N 1
ATOM 825 C CA . MET A 1 103 ? 3.501 -7.365 17.101 1.00 78.56 103 MET A CA 1
ATOM 826 C C . MET A 1 103 ? 4.973 -7.205 16.709 1.00 78.56 103 MET A C 1
ATOM 828 O O . MET A 1 103 ? 5.277 -6.738 15.606 1.00 78.56 103 MET A O 1
ATOM 832 N N . LYS A 1 104 ? 5.916 -7.592 17.575 1.00 84.31 104 LYS A N 1
ATOM 833 C CA . LYS A 1 104 ? 7.341 -7.524 17.256 1.00 84.31 104 LYS A CA 1
ATOM 834 C C . LYS A 1 104 ? 7.690 -8.565 16.192 1.00 84.31 104 LYS A C 1
ATOM 836 O O . LYS A 1 104 ? 7.477 -9.762 16.361 1.00 84.31 104 LYS A O 1
ATOM 841 N N . TYR A 1 105 ? 8.286 -8.109 15.089 1.00 82.62 105 TYR A N 1
ATOM 842 C CA . TYR A 1 105 ? 8.756 -8.990 14.020 1.00 82.62 105 TYR A CA 1
ATOM 843 C C . TYR A 1 105 ? 9.724 -10.050 14.569 1.00 82.62 105 TYR A C 1
ATOM 845 O O . TYR A 1 105 ? 10.818 -9.735 15.046 1.00 82.62 105 TYR A O 1
ATOM 853 N N . ARG A 1 106 ? 9.315 -11.318 14.475 1.00 79.88 106 ARG A N 1
ATOM 854 C CA . ARG A 1 106 ? 10.117 -12.478 14.866 1.00 79.88 106 ARG A CA 1
ATOM 855 C C . ARG A 1 106 ? 11.024 -12.887 13.707 1.00 79.88 106 ARG A C 1
ATOM 857 O O . ARG A 1 106 ? 10.566 -13.462 12.716 1.00 79.88 106 ARG A O 1
ATOM 864 N N . ASP A 1 107 ? 12.319 -12.600 13.821 1.00 80.88 107 ASP A N 1
ATOM 865 C CA . ASP A 1 107 ? 13.296 -12.946 12.788 1.00 80.88 107 ASP A CA 1
ATOM 866 C C . ASP A 1 107 ? 13.609 -14.453 12.800 1.00 80.88 107 ASP A C 1
ATOM 868 O O . ASP A 1 107 ? 14.568 -14.941 13.398 1.00 80.88 107 ASP A O 1
ATOM 872 N N . ARG A 1 108 ? 12.798 -15.207 12.056 1.00 85.75 108 ARG A N 1
ATOM 873 C CA . ARG A 1 108 ? 12.973 -16.650 11.853 1.00 85.75 108 ARG A CA 1
ATOM 874 C C . ARG A 1 108 ? 14.310 -17.002 11.177 1.00 85.75 108 ARG A C 1
ATOM 876 O O . ARG A 1 108 ? 14.762 -18.143 11.283 1.00 85.75 108 ARG A O 1
ATOM 883 N N . ALA A 1 109 ? 14.950 -16.072 10.456 1.00 79.19 109 ALA A N 1
ATOM 884 C CA . ALA A 1 109 ? 16.283 -16.295 9.899 1.00 79.19 109 ALA A CA 1
ATOM 885 C C . ALA A 1 109 ? 17.362 -16.175 10.982 1.00 79.19 109 ALA A C 1
ATOM 887 O O . ALA A 1 109 ? 18.269 -17.005 10.998 1.00 79.19 109 ALA A O 1
ATOM 888 N N . ALA A 1 110 ? 17.235 -15.216 11.904 1.00 82.81 110 ALA A N 1
ATOM 889 C CA . ALA A 1 110 ? 18.096 -15.111 13.081 1.00 82.81 110 ALA A CA 1
ATOM 890 C C . ALA A 1 110 ? 17.970 -16.339 13.996 1.00 82.81 110 ALA A C 1
ATOM 892 O O . ALA A 1 110 ? 18.984 -16.928 14.353 1.00 82.81 110 ALA A O 1
ATOM 893 N N . GLU A 1 111 ? 16.754 -16.819 14.258 1.00 85.19 111 GLU A N 1
ATOM 894 C CA . GLU A 1 111 ? 16.534 -18.028 15.074 1.00 85.19 111 GLU A CA 1
ATOM 895 C C . GLU A 1 111 ? 17.164 -19.286 14.463 1.00 85.19 111 GLU A C 1
ATOM 897 O O . GLU A 1 111 ? 17.686 -20.146 15.171 1.00 85.19 111 GLU A O 1
ATOM 902 N N . ARG A 1 112 ? 17.175 -19.403 13.126 1.00 84.94 112 ARG A N 1
ATOM 903 C CA . ARG A 1 112 ? 17.915 -20.481 12.450 1.00 84.94 112 ARG A CA 1
ATOM 904 C C . ARG A 1 112 ? 19.429 -20.325 12.584 1.00 84.94 112 ARG A C 1
ATOM 906 O O . ARG A 1 112 ? 20.098 -21.344 12.719 1.00 84.94 112 ARG A O 1
ATOM 913 N N . ARG A 1 113 ? 19.958 -19.094 12.549 1.00 86.12 113 ARG A N 1
ATOM 914 C CA . ARG A 1 113 ? 21.393 -18.822 12.766 1.00 86.12 113 ARG A CA 1
ATOM 915 C C . ARG A 1 113 ? 21.817 -19.156 14.198 1.00 86.12 113 ARG A C 1
ATOM 917 O O . ARG A 1 113 ? 22.932 -19.619 14.384 1.00 86.12 113 ARG A O 1
ATOM 924 N N . GLU A 1 114 ? 20.941 -18.956 15.180 1.00 79.81 114 GLU A N 1
ATOM 925 C CA . GLU A 1 114 ? 21.185 -19.325 16.581 1.00 79.81 114 GLU A CA 1
ATOM 926 C C . GLU A 1 114 ? 21.118 -20.847 16.789 1.00 79.81 114 GLU A C 1
ATOM 928 O O . GLU A 1 114 ? 22.005 -21.424 17.411 1.00 79.81 114 GLU A O 1
ATOM 933 N N . LYS A 1 115 ? 20.121 -21.525 16.198 1.00 81.44 115 LYS A N 1
ATOM 934 C CA . LYS A 1 115 ? 19.940 -22.980 16.354 1.00 81.44 115 LYS A CA 1
ATOM 935 C C . LYS A 1 115 ? 20.970 -23.825 15.600 1.00 81.44 115 LYS A C 1
ATOM 937 O O . LYS A 1 115 ? 21.397 -24.858 16.107 1.00 81.44 115 LYS A O 1
ATOM 942 N N . TYR A 1 116 ? 21.305 -23.448 14.368 1.00 79.56 116 TYR A N 1
ATOM 943 C CA . TYR A 1 116 ? 22.163 -24.249 13.484 1.00 79.56 116 TYR A CA 1
ATOM 944 C C . TYR A 1 116 ? 23.546 -23.628 13.265 1.00 79.56 116 TYR A C 1
ATOM 946 O O . TYR A 1 116 ? 24.348 -24.174 12.510 1.00 79.56 116 TYR A O 1
ATOM 954 N N . GLY A 1 117 ? 23.829 -22.501 13.923 1.00 77.12 117 GLY A N 1
ATOM 955 C CA . GLY A 1 117 ? 25.016 -21.702 13.663 1.00 77.12 117 GLY A CA 1
ATOM 956 C C . GLY A 1 117 ? 24.942 -20.963 12.325 1.00 77.12 117 GLY A C 1
ATOM 957 O O . GLY A 1 117 ? 24.125 -21.245 11.443 1.00 77.12 117 GLY A O 1
ATOM 958 N N . VAL A 1 118 ? 25.827 -19.985 12.161 1.00 68.62 118 VAL A N 1
ATOM 959 C CA . VAL A 1 118 ? 26.172 -19.461 10.838 1.00 68.62 118 VAL A CA 1
ATOM 960 C C . VAL A 1 118 ? 27.210 -20.429 10.264 1.00 68.62 118 VAL A C 1
ATOM 962 O O . VAL A 1 118 ? 28.217 -20.650 10.938 1.00 68.62 118 VAL A O 1
ATOM 965 N N . PRO A 1 119 ? 27.000 -21.034 9.078 1.00 72.62 119 PRO A N 1
ATOM 966 C CA . PRO A 1 119 ? 28.065 -21.791 8.432 1.00 72.62 119 PRO A CA 1
ATOM 967 C C . PRO A 1 119 ? 29.288 -20.884 8.313 1.00 72.62 119 PRO A C 1
ATOM 969 O O . PRO A 1 119 ? 29.140 -19.722 7.922 1.00 72.62 119 PRO A O 1
ATOM 972 N N . GLU A 1 120 ?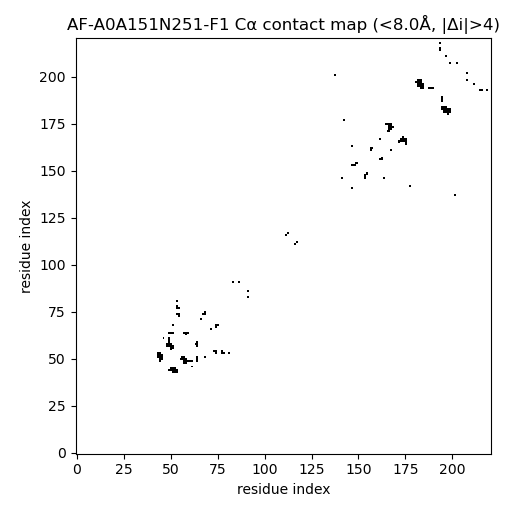 30.451 -21.401 8.716 1.00 67.00 120 GLU A N 1
ATOM 973 C CA . GLU A 1 120 ? 31.699 -20.644 8.784 1.00 67.00 120 GLU A CA 1
ATOM 974 C C . GLU A 1 120 ? 31.857 -19.813 7.504 1.00 67.00 120 GLU A C 1
ATOM 976 O O . GLU A 1 120 ? 31.807 -20.384 6.405 1.00 67.00 120 GLU A O 1
ATOM 981 N N . PRO A 1 121 ? 31.938 -18.468 7.615 1.00 69.50 121 PRO A N 1
ATOM 982 C CA . PRO A 1 121 ? 32.081 -17.615 6.453 1.00 69.50 121 PRO A CA 1
ATOM 983 C C . PRO A 1 121 ? 33.255 -18.145 5.637 1.00 69.50 121 PRO A C 1
ATOM 985 O O . PRO A 1 121 ? 34.333 -18.319 6.209 1.00 69.50 121 PRO A O 1
ATOM 988 N N . PRO A 1 122 ? 33.064 -18.441 4.338 1.00 70.19 122 PRO A N 1
ATOM 989 C CA . PRO A 1 122 ? 34.143 -18.974 3.526 1.00 70.19 122 PRO A CA 1
ATOM 990 C C . PRO A 1 122 ? 35.335 -18.043 3.682 1.00 70.19 122 PRO A C 1
ATOM 992 O O . PRO A 1 122 ? 35.162 -16.824 3.561 1.00 70.19 122 PRO A O 1
ATOM 995 N N . GLU A 1 123 ? 36.500 -18.618 4.004 1.00 68.69 123 GLU A N 1
ATOM 996 C CA . GLU A 1 123 ? 37.697 -17.841 4.310 1.00 68.69 123 GLU A CA 1
ATOM 997 C C . GLU A 1 123 ? 37.830 -16.707 3.291 1.00 68.69 123 GLU A C 1
ATOM 999 O O . GLU A 1 123 ? 37.724 -16.963 2.079 1.00 68.69 123 GLU A O 1
ATOM 1004 N N . PRO A 1 124 ? 38.013 -15.451 3.740 1.00 64.56 124 PRO A N 1
ATOM 1005 C CA . PRO A 1 124 ? 38.166 -14.337 2.830 1.00 64.56 124 PRO A CA 1
ATOM 1006 C C . PRO A 1 124 ? 39.365 -14.651 1.947 1.00 64.56 124 PRO A C 1
ATOM 1008 O O . PRO A 1 124 ? 40.514 -14.577 2.386 1.00 64.56 124 PRO A O 1
ATOM 1011 N N . LYS A 1 125 ? 39.090 -15.048 0.698 1.00 60.59 125 LYS A N 1
ATOM 1012 C CA . LYS A 1 125 ? 40.121 -15.349 -0.288 1.00 60.59 125 LYS A CA 1
ATOM 1013 C C . LYS A 1 125 ? 41.006 -14.117 -0.344 1.00 60.59 125 LYS A C 1
ATOM 1015 O O . LYS A 1 125 ? 40.574 -13.073 -0.839 1.00 60.59 125 LYS A O 1
ATOM 1020 N N . LYS A 1 126 ? 42.230 -14.225 0.190 1.00 58.22 126 LYS A N 1
ATOM 1021 C CA . LYS A 1 126 ? 43.259 -13.202 0.009 1.00 58.22 126 LYS A CA 1
ATOM 1022 C C . LYS A 1 126 ? 43.301 -12.959 -1.486 1.00 58.22 126 LYS A C 1
ATOM 1024 O O . LYS A 1 126 ? 43.615 -13.872 -2.250 1.00 58.22 126 LYS A O 1
ATOM 1029 N N . ARG A 1 127 ? 42.872 -11.767 -1.901 1.00 54.81 127 ARG A N 1
ATOM 1030 C CA . ARG A 1 127 ? 42.830 -11.372 -3.303 1.00 54.81 127 ARG A CA 1
ATOM 1031 C C . ARG A 1 127 ? 44.259 -11.488 -3.822 1.00 54.81 127 ARG A C 1
ATOM 1033 O O . ARG A 1 127 ? 45.056 -10.573 -3.647 1.00 54.81 127 ARG A O 1
ATOM 1040 N N . LYS A 1 128 ? 44.593 -12.609 -4.468 1.00 49.88 128 LYS A N 1
ATOM 1041 C CA . LYS A 1 128 ? 45.582 -12.581 -5.536 1.00 49.88 128 LYS A CA 1
ATOM 1042 C C . LYS A 1 128 ? 44.996 -11.595 -6.530 1.00 49.88 128 LYS A C 1
ATOM 1044 O O . LYS A 1 128 ? 43.916 -11.827 -7.068 1.00 49.88 128 LYS A O 1
ATOM 1049 N N . TYR A 1 129 ? 45.671 -10.467 -6.694 1.00 51.62 129 TYR A N 1
ATOM 1050 C CA . TYR A 1 129 ? 45.510 -9.591 -7.843 1.00 51.62 129 TYR A CA 1
ATOM 1051 C C . TYR A 1 129 ? 45.898 -10.410 -9.088 1.00 51.62 129 TYR A C 1
ATOM 1053 O O . TYR A 1 129 ? 47.008 -10.347 -9.594 1.00 51.62 129 TYR A O 1
ATOM 1061 N N . GLY A 1 130 ? 44.993 -11.285 -9.505 1.00 51.47 130 GLY A N 1
ATOM 1062 C CA . GLY A 1 130 ? 44.949 -11.955 -10.789 1.00 51.47 130 GLY A CA 1
ATOM 1063 C C . GLY A 1 130 ? 43.548 -11.670 -11.285 1.00 51.47 130 GLY A C 1
ATOM 1064 O O . GLY A 1 130 ? 42.584 -12.142 -10.686 1.00 51.47 130 GLY A O 1
ATOM 1065 N N . GLY A 1 131 ? 43.450 -10.764 -12.255 1.00 54.88 131 GLY A N 1
ATOM 1066 C CA . GLY A 1 131 ? 42.202 -10.163 -12.698 1.00 54.88 131 GLY A CA 1
ATOM 1067 C C . GLY A 1 131 ? 41.178 -11.210 -13.102 1.00 54.88 131 GLY A C 1
ATOM 1068 O O . GLY A 1 131 ? 41.214 -11.724 -14.210 1.00 54.88 131 GLY A O 1
ATOM 1069 N N . ILE A 1 132 ? 40.228 -11.476 -12.217 1.00 53.53 132 ILE A N 1
ATOM 1070 C CA . ILE A 1 132 ? 38.903 -11.898 -12.635 1.00 53.53 132 ILE A CA 1
ATOM 1071 C C . ILE A 1 132 ? 38.127 -10.594 -12.644 1.00 53.53 132 ILE A C 1
ATOM 1073 O O . ILE A 1 132 ? 37.644 -10.127 -11.609 1.00 53.53 132 ILE A O 1
ATOM 1077 N N . ALA A 1 133 ? 38.131 -9.943 -13.809 1.00 56.12 133 ALA A N 1
ATOM 1078 C CA . ALA A 1 133 ? 37.115 -8.950 -14.102 1.00 56.12 133 ALA A CA 1
ATOM 1079 C C . ALA A 1 133 ? 35.763 -9.597 -13.759 1.00 56.12 133 ALA A C 1
ATOM 1081 O O . ALA A 1 133 ? 35.596 -10.789 -14.053 1.00 56.12 133 ALA A O 1
ATOM 1082 N N . PRO A 1 134 ? 34.821 -8.887 -13.105 1.00 52.22 134 PRO A N 1
ATOM 1083 C CA . PRO A 1 134 ? 33.450 -9.379 -13.087 1.00 52.22 134 PRO A CA 1
ATOM 1084 C C . PRO A 1 134 ? 33.132 -9.719 -14.537 1.00 52.22 134 PRO A C 1
ATOM 1086 O O . PRO A 1 134 ? 33.426 -8.891 -15.400 1.00 52.22 134 PRO A O 1
ATOM 1089 N N . ALA A 1 135 ? 32.677 -10.946 -14.808 1.00 49.47 135 ALA A N 1
ATOM 1090 C CA . ALA A 1 135 ? 32.239 -11.297 -16.146 1.00 49.47 135 ALA A CA 1
ATOM 1091 C C . ALA A 1 135 ? 31.271 -10.190 -16.545 1.00 49.47 135 ALA A C 1
ATOM 1093 O O . ALA A 1 135 ? 30.212 -10.035 -15.930 1.00 49.47 135 ALA A O 1
ATOM 1094 N N . THR A 1 136 ? 31.720 -9.339 -17.463 1.00 52.09 136 THR A N 1
ATOM 1095 C CA . THR A 1 136 ? 30.876 -8.367 -18.111 1.00 52.09 136 THR A CA 1
ATOM 1096 C C . THR A 1 136 ? 29.909 -9.263 -18.842 1.00 52.09 136 THR A C 1
ATOM 1098 O O . THR A 1 136 ? 30.234 -9.873 -19.856 1.00 52.09 136 THR A O 1
ATOM 1101 N N . VAL A 1 137 ? 28.747 -9.482 -18.235 1.00 47.00 137 VAL A N 1
ATOM 1102 C CA . VAL A 1 137 ? 27.575 -9.789 -19.023 1.00 47.00 137 VAL A CA 1
ATOM 1103 C C . VAL A 1 137 ? 27.459 -8.577 -19.922 1.00 47.00 137 VAL A C 1
ATOM 1105 O O . VAL A 1 137 ? 26.971 -7.525 -19.509 1.00 47.00 137 VAL A O 1
ATOM 1108 N N . ASP A 1 138 ? 28.046 -8.707 -21.109 1.00 51.88 138 ASP A N 1
ATOM 1109 C CA . ASP A 1 138 ? 27.680 -7.917 -22.258 1.00 51.88 138 ASP A CA 1
ATOM 1110 C C . ASP A 1 138 ? 26.198 -8.214 -22.422 1.00 51.88 138 ASP A C 1
ATOM 1112 O O . ASP A 1 138 ? 25.777 -9.181 -23.056 1.00 51.88 138 ASP A O 1
ATOM 1116 N N . PHE A 1 139 ? 25.381 -7.420 -21.733 1.00 43.47 139 PHE A N 1
ATOM 1117 C CA . PHE A 1 139 ? 24.050 -7.156 -22.203 1.00 43.47 139 PHE A CA 1
ATOM 1118 C C . PHE A 1 139 ? 24.303 -6.523 -23.560 1.00 43.47 139 PHE A C 1
ATOM 1120 O O . PHE A 1 139 ? 24.561 -5.322 -23.649 1.00 43.47 139 PHE A O 1
ATOM 1127 N N . GLU A 1 140 ? 24.331 -7.360 -24.598 1.00 54.06 140 GLU A N 1
ATOM 1128 C CA . GLU A 1 140 ? 24.079 -6.928 -25.956 1.00 54.06 140 GLU A CA 1
ATOM 1129 C C . GLU A 1 140 ? 22.826 -6.079 -25.818 1.00 54.06 140 GLU A C 1
ATOM 1131 O O . GLU A 1 140 ? 21.763 -6.593 -25.482 1.00 54.06 140 GLU A O 1
ATOM 1136 N N . GLN A 1 141 ? 22.991 -4.761 -25.873 1.00 56.19 141 GLN A N 1
ATOM 1137 C CA . GLN A 1 141 ? 21.886 -3.829 -25.924 1.00 56.19 141 GLN A CA 1
ATOM 1138 C C . GLN A 1 141 ? 21.490 -3.852 -27.393 1.00 56.19 141 GLN A C 1
ATOM 1140 O O . GLN A 1 141 ? 22.066 -3.082 -28.167 1.00 56.19 141 GLN A O 1
ATOM 1145 N N . PRO A 1 142 ? 20.545 -4.713 -27.824 1.00 54.34 142 PRO A N 1
ATOM 1146 C CA . PRO A 1 142 ? 20.261 -4.906 -29.244 1.00 54.34 142 PRO A CA 1
ATOM 1147 C C . PRO A 1 142 ? 19.595 -3.654 -29.831 1.00 54.34 142 PRO A C 1
ATOM 1149 O O . PRO A 1 142 ? 19.315 -3.572 -31.015 1.00 54.34 142 PRO A O 1
ATOM 1152 N N . THR A 1 143 ? 19.319 -2.664 -28.982 1.00 55.88 143 THR A N 1
ATOM 1153 C CA . THR A 1 143 ? 18.736 -1.376 -29.316 1.00 55.88 143 THR A CA 1
ATOM 1154 C C . THR A 1 143 ? 19.774 -0.298 -29.634 1.00 55.88 143 THR A C 1
ATOM 1156 O O . THR A 1 143 ? 19.366 0.778 -30.063 1.00 55.88 143 THR A O 1
ATOM 1159 N N . ARG A 1 144 ? 21.085 -0.534 -29.432 1.00 57.38 144 ARG A N 1
ATOM 1160 C CA . ARG A 1 144 ? 22.117 0.474 -29.751 1.00 57.38 144 ARG A CA 1
ATOM 1161 C C . ARG A 1 144 ? 22.266 0.668 -31.259 1.00 57.38 144 ARG A C 1
ATOM 1163 O O . ARG A 1 144 ? 22.336 1.800 -31.721 1.00 57.38 144 ARG A O 1
ATOM 1170 N N . ASP A 1 145 ? 22.227 -0.430 -32.006 1.00 61.16 145 ASP A N 1
ATOM 1171 C CA . ASP A 1 145 ? 22.388 -0.424 -33.463 1.00 61.16 145 ASP A CA 1
ATOM 1172 C C . ASP A 1 145 ? 21.021 -0.472 -34.192 1.00 61.16 145 ASP A C 1
ATOM 1174 O O . ASP A 1 145 ? 20.945 -0.640 -35.407 1.00 61.16 145 ASP A O 1
ATOM 1178 N N . GLY A 1 146 ? 19.925 -0.259 -33.449 1.00 63.09 146 GLY A N 1
ATOM 1179 C CA . GLY A 1 146 ? 18.553 -0.329 -33.950 1.00 63.09 146 GLY A CA 1
ATOM 1180 C C . GLY A 1 146 ? 17.978 -1.748 -33.939 1.00 63.09 146 GLY A C 1
ATOM 1181 O O . GLY A 1 146 ? 18.689 -2.744 -33.862 1.00 63.09 146 GLY A O 1
ATOM 1182 N N . LEU A 1 147 ? 16.646 -1.850 -33.983 1.00 69.00 147 LEU A N 1
ATOM 1183 C CA . LEU A 1 147 ? 15.961 -3.140 -33.938 1.00 69.00 147 LEU A CA 1
ATOM 1184 C C . LEU A 1 147 ? 16.070 -3.847 -35.304 1.00 69.00 147 LEU A C 1
ATOM 1186 O O . LEU A 1 147 ? 15.174 -3.723 -36.136 1.00 69.00 147 LEU A O 1
ATOM 1190 N N . GLY A 1 148 ? 17.165 -4.579 -35.527 1.00 70.75 148 GLY A N 1
ATOM 1191 C CA . GLY A 1 148 ? 17.403 -5.356 -36.748 1.00 70.75 148 GLY A CA 1
ATOM 1192 C C . GLY A 1 148 ? 16.299 -6.381 -37.057 1.00 70.75 148 GLY A C 1
ATOM 1193 O O . GLY A 1 148 ? 15.558 -6.831 -36.178 1.00 70.75 148 GLY A O 1
ATOM 1194 N N . SER A 1 149 ? 16.160 -6.764 -38.328 1.00 71.88 149 SER A N 1
ATOM 1195 C CA . SER A 1 149 ? 15.157 -7.747 -38.794 1.00 71.88 149 SER A CA 1
ATOM 1196 C C . SER A 1 149 ? 15.492 -9.208 -38.442 1.00 71.88 149 SER A C 1
ATOM 1198 O O . SER A 1 149 ? 14.675 -10.110 -38.635 1.00 71.88 149 SER A O 1
ATOM 1200 N N . ASP A 1 150 ? 16.689 -9.441 -37.916 1.00 78.50 150 ASP A N 1
ATOM 1201 C CA . ASP A 1 150 ? 17.264 -10.732 -37.545 1.00 78.50 150 ASP A CA 1
ATOM 1202 C C . ASP A 1 150 ? 16.877 -11.200 -36.133 1.00 78.50 150 ASP A C 1
ATOM 1204 O O . ASP A 1 150 ? 16.938 -12.397 -35.841 1.00 78.50 150 ASP A O 1
ATOM 1208 N N . ASN A 1 151 ? 16.410 -10.296 -35.268 1.00 82.12 151 ASN A N 1
ATOM 1209 C CA . ASN A 1 151 ? 16.028 -10.647 -33.906 1.00 82.12 151 ASN A CA 1
ATOM 1210 C C . ASN A 1 151 ? 14.581 -11.189 -33.798 1.00 82.12 151 ASN A C 1
ATOM 1212 O O . ASN A 1 151 ? 13.662 -10.832 -34.536 1.00 82.12 151 ASN A O 1
ATOM 1216 N N . ILE A 1 152 ? 14.355 -12.090 -32.837 1.00 86.69 152 ILE A N 1
ATOM 1217 C CA . ILE A 1 152 ? 13.042 -12.732 -32.625 1.00 86.69 152 ILE A CA 1
ATOM 1218 C C . ILE A 1 152 ? 11.971 -11.690 -32.245 1.00 86.69 152 ILE A C 1
ATOM 1220 O O . ILE A 1 152 ? 10.806 -11.816 -32.629 1.00 86.69 152 ILE A O 1
ATOM 1224 N N . GLY A 1 153 ? 12.368 -10.637 -31.523 1.00 86.56 153 GLY A N 1
ATOM 1225 C CA . GLY A 1 153 ? 11.475 -9.567 -31.078 1.00 86.56 153 GLY A CA 1
ATOM 1226 C C . GLY A 1 153 ? 10.911 -8.719 -32.221 1.00 86.56 153 GLY A C 1
ATOM 1227 O O . GLY A 1 153 ? 9.727 -8.391 -32.210 1.00 86.56 153 GLY A O 1
ATOM 1228 N N . SER A 1 154 ? 11.712 -8.412 -33.239 1.00 87.06 154 SER A N 1
ATOM 1229 C CA . SER A 1 154 ? 11.331 -7.620 -34.406 1.00 87.06 154 SER A CA 1
ATOM 1230 C C . SER A 1 154 ? 10.396 -8.417 -35.298 1.00 87.06 154 SER A C 1
ATOM 1232 O O . SER A 1 154 ? 9.377 -7.880 -35.727 1.00 87.06 154 SER A O 1
ATOM 1234 N N . ARG A 1 155 ? 10.639 -9.725 -35.462 1.00 89.38 155 ARG A N 1
ATOM 1235 C CA . ARG A 1 155 ? 9.703 -10.634 -36.140 1.00 89.38 155 ARG A CA 1
ATOM 1236 C C . ARG A 1 155 ? 8.347 -10.685 -35.434 1.00 89.38 155 ARG A C 1
ATOM 1238 O O . ARG A 1 155 ? 7.310 -10.624 -36.092 1.00 89.38 155 ARG A O 1
ATOM 1245 N N . MET A 1 156 ? 8.340 -10.755 -34.102 1.00 91.06 156 MET A N 1
ATOM 1246 C CA . MET A 1 156 ? 7.104 -10.735 -33.314 1.00 91.06 156 MET A CA 1
ATOM 1247 C C . MET A 1 156 ? 6.366 -9.392 -33.435 1.00 91.06 156 MET A C 1
ATOM 1249 O O . MET A 1 156 ? 5.153 -9.373 -33.632 1.00 91.06 156 MET A O 1
ATOM 1253 N N . LEU A 1 157 ? 7.080 -8.266 -33.366 1.00 91.06 157 LEU A N 1
ATOM 1254 C CA . LEU A 1 157 ? 6.493 -6.933 -33.532 1.00 91.06 157 LEU A CA 1
ATOM 1255 C C . LEU A 1 157 ? 5.914 -6.741 -34.940 1.00 91.06 157 LEU A C 1
ATOM 1257 O O . LEU A 1 157 ? 4.792 -6.251 -35.082 1.00 91.06 157 LEU A O 1
ATOM 1261 N N . GLN A 1 158 ? 6.632 -7.182 -35.973 1.00 90.81 158 GLN A N 1
ATOM 1262 C CA . GLN A 1 158 ? 6.160 -7.150 -37.358 1.00 90.81 158 GLN A CA 1
ATOM 1263 C C . GLN A 1 158 ? 4.904 -7.999 -37.565 1.00 90.81 158 GLN A C 1
ATOM 1265 O O . GLN A 1 158 ? 3.964 -7.544 -38.218 1.00 90.81 158 GLN A O 1
ATOM 1270 N N . ALA A 1 159 ? 4.836 -9.189 -36.957 1.00 93.06 159 ALA A N 1
ATOM 1271 C CA . ALA A 1 159 ? 3.638 -10.033 -36.988 1.00 93.06 159 ALA A CA 1
ATOM 1272 C C . ALA A 1 159 ? 2.414 -9.346 -36.351 1.00 93.06 159 ALA A C 1
ATOM 1274 O O . ALA A 1 159 ? 1.285 -9.571 -36.779 1.00 93.06 159 ALA A O 1
ATOM 1275 N N . MET A 1 160 ? 2.639 -8.456 -35.381 1.00 91.00 160 MET A N 1
ATOM 1276 C CA . MET A 1 160 ? 1.606 -7.621 -34.754 1.00 91.00 160 MET A CA 1
ATOM 1277 C C . MET A 1 160 ? 1.317 -6.319 -35.527 1.00 91.00 160 MET A C 1
ATOM 1279 O O . MET A 1 160 ? 0.572 -5.461 -35.054 1.00 91.00 160 MET A O 1
ATOM 1283 N N . GLY A 1 161 ? 1.883 -6.158 -36.728 1.00 90.12 161 GLY A N 1
ATOM 1284 C CA . GLY A 1 161 ? 1.634 -5.024 -37.620 1.00 90.12 161 GLY A CA 1
ATOM 1285 C C . GLY A 1 161 ? 2.527 -3.805 -37.382 1.00 90.12 161 GLY A C 1
ATOM 1286 O O . GLY A 1 161 ? 2.321 -2.766 -38.022 1.00 90.12 161 GLY A O 1
ATOM 1287 N N . TRP A 1 162 ? 3.523 -3.904 -36.497 1.00 90.88 162 TRP A N 1
ATOM 1288 C CA . TRP A 1 162 ? 4.564 -2.886 -36.385 1.00 90.88 162 TRP A CA 1
ATOM 1289 C C . TRP A 1 162 ? 5.450 -2.890 -37.638 1.00 90.88 162 TRP A C 1
ATOM 1291 O O . TRP A 1 162 ? 5.671 -3.922 -38.267 1.00 90.88 162 TRP A O 1
ATOM 1301 N N . ARG A 1 163 ? 5.945 -1.719 -38.036 1.00 87.50 163 ARG A N 1
ATOM 1302 C CA . ARG A 1 163 ? 6.828 -1.563 -39.198 1.00 87.50 163 ARG A CA 1
ATOM 1303 C C . ARG A 1 163 ? 8.087 -0.846 -38.758 1.00 87.50 163 ARG A C 1
ATOM 1305 O O . ARG A 1 163 ? 8.008 0.078 -37.951 1.00 87.50 163 ARG A O 1
ATOM 1312 N N . GLU A 1 164 ? 9.213 -1.248 -39.328 1.00 85.38 164 GLU A N 1
ATOM 1313 C CA . GLU A 1 164 ? 10.494 -0.593 -39.093 1.00 85.38 164 GLU A CA 1
ATOM 1314 C C . GLU A 1 164 ? 10.386 0.919 -39.359 1.00 85.38 164 GLU A C 1
ATOM 1316 O O . GLU A 1 164 ? 9.701 1.358 -40.288 1.00 85.38 164 GLU A O 1
ATOM 1321 N N . GLY A 1 165 ? 10.972 1.721 -38.469 1.00 83.44 165 GLY A N 1
ATOM 1322 C CA . GLY A 1 165 ? 10.898 3.185 -38.515 1.00 83.44 165 GLY A CA 1
ATOM 1323 C C . GLY A 1 165 ? 9.546 3.801 -38.121 1.00 83.44 165 GLY A C 1
ATOM 1324 O O . GLY A 1 165 ? 9.430 5.023 -38.095 1.00 83.44 165 GLY A O 1
ATOM 1325 N N . SER A 1 166 ? 8.517 3.008 -37.795 1.00 88.19 166 SER A N 1
ATOM 1326 C CA . SER A 1 166 ? 7.229 3.526 -37.305 1.00 88.19 166 SER A CA 1
ATOM 1327 C C . SER A 1 166 ? 7.152 3.515 -35.778 1.00 88.19 166 SER A C 1
ATOM 1329 O O . SER A 1 166 ? 7.469 2.516 -35.134 1.00 88.19 166 SER A O 1
ATOM 1331 N N . GLY A 1 167 ? 6.641 4.598 -35.191 1.00 90.00 167 GLY A N 1
ATOM 1332 C CA . GLY A 1 167 ? 6.305 4.642 -33.769 1.00 90.00 167 GLY A CA 1
ATOM 1333 C C . GLY A 1 167 ? 5.170 3.675 -33.417 1.00 90.00 167 GLY A C 1
ATOM 1334 O O . GLY A 1 167 ? 4.323 3.347 -34.252 1.00 90.00 167 GLY A O 1
ATOM 1335 N N . LEU A 1 168 ? 5.122 3.222 -32.165 1.00 90.56 168 LEU A N 1
ATOM 1336 C CA . LEU A 1 168 ? 4.011 2.411 -31.653 1.00 90.56 168 LEU A CA 1
ATOM 1337 C C . LEU A 1 168 ? 2.748 3.265 -31.405 1.00 90.56 168 LEU A C 1
ATOM 1339 O O . LEU A 1 168 ? 2.805 4.491 -31.315 1.00 90.56 168 LEU A O 1
ATOM 1343 N N . GLY A 1 169 ? 1.586 2.618 -31.280 1.00 90.19 169 GLY A N 1
ATOM 1344 C CA . GLY A 1 169 ? 0.300 3.269 -30.996 1.00 90.19 169 GLY A CA 1
ATOM 1345 C C . GLY A 1 169 ? -0.628 3.402 -32.210 1.00 90.19 169 GLY A C 1
ATOM 1346 O O . GLY A 1 169 ? -0.231 3.220 -33.358 1.00 90.19 169 GLY A O 1
ATOM 1347 N N . ARG A 1 170 ? -1.905 3.723 -31.956 1.00 90.94 170 ARG A N 1
ATOM 1348 C CA . ARG A 1 170 ? -2.986 3.695 -32.966 1.00 90.94 170 ARG A CA 1
ATOM 1349 C C . ARG A 1 170 ? -2.737 4.586 -34.191 1.00 90.94 170 ARG A C 1
ATOM 1351 O O . ARG A 1 170 ? -3.187 4.248 -35.279 1.00 90.94 170 ARG A O 1
ATOM 1358 N N . LYS A 1 171 ? -2.048 5.717 -34.018 1.00 91.50 171 LYS A N 1
ATOM 1359 C CA . LYS A 1 171 ? -1.666 6.647 -35.094 1.00 91.50 171 LYS A CA 1
ATOM 1360 C C . LYS A 1 171 ? -0.159 6.619 -35.379 1.00 91.50 171 LYS A C 1
ATOM 1362 O O . LYS A 1 171 ? 0.339 7.534 -36.022 1.00 91.50 171 LYS A O 1
ATOM 1367 N N . LYS A 1 172 ? 0.567 5.601 -34.897 1.00 89.62 172 LYS A N 1
ATOM 1368 C CA . LYS A 1 172 ? 2.035 5.497 -34.980 1.00 89.62 172 LYS A CA 1
ATOM 1369 C C . LYS A 1 172 ? 2.782 6.689 -34.365 1.00 89.62 172 LYS A C 1
ATOM 1371 O O . LYS A 1 172 ? 3.853 7.067 -34.822 1.00 89.62 172 LYS A O 1
ATOM 1376 N N . GLN A 1 173 ? 2.187 7.298 -33.342 1.00 91.81 173 GLN A N 1
ATOM 1377 C CA . GLN A 1 173 ? 2.671 8.527 -32.711 1.00 91.81 173 GLN A CA 1
ATOM 1378 C C . GLN A 1 173 ? 3.722 8.299 -31.612 1.00 91.81 173 GLN A C 1
ATOM 1380 O O . GLN A 1 173 ? 4.168 9.254 -30.985 1.00 91.81 173 GLN A O 1
ATOM 1385 N N . GLY A 1 174 ? 4.041 7.043 -31.301 1.00 90.94 174 GLY A N 1
ATOM 1386 C CA . GLY A 1 174 ? 5.031 6.693 -30.292 1.00 90.94 174 GLY A CA 1
ATOM 1387 C C . GLY A 1 174 ? 6.454 7.063 -30.706 1.00 90.94 174 GLY A C 1
ATOM 1388 O O . GLY A 1 174 ? 6.738 7.322 -31.874 1.00 90.94 174 GLY A O 1
ATOM 1389 N N . ILE A 1 175 ? 7.355 7.051 -29.727 1.00 89.38 175 ILE A N 1
ATOM 1390 C CA . ILE A 1 175 ? 8.786 7.267 -29.946 1.00 89.38 175 ILE A CA 1
ATOM 1391 C C . ILE A 1 175 ? 9.356 6.219 -30.915 1.00 89.38 175 ILE A C 1
ATOM 1393 O O . ILE A 1 175 ? 8.985 5.046 -30.858 1.00 89.38 175 ILE A O 1
ATOM 1397 N N . ILE A 1 176 ? 10.230 6.665 -31.820 1.00 87.56 176 ILE A N 1
ATOM 1398 C CA . ILE A 1 176 ? 10.871 5.820 -32.844 1.00 87.56 176 ILE A CA 1
ATOM 1399 C C . ILE A 1 176 ? 12.276 5.415 -32.390 1.00 87.56 176 ILE A C 1
ATOM 1401 O O . ILE A 1 176 ? 12.666 4.262 -32.540 1.00 87.56 176 ILE A O 1
ATOM 1405 N N . ALA A 1 177 ? 13.014 6.360 -31.805 1.00 82.94 177 ALA A N 1
ATOM 1406 C CA . ALA A 1 177 ? 14.324 6.124 -31.218 1.00 82.94 177 ALA A CA 1
ATOM 1407 C C . ALA A 1 177 ? 14.207 5.928 -29.694 1.00 82.94 177 ALA A C 1
ATOM 1409 O O . ALA A 1 177 ? 13.351 6.563 -29.063 1.00 82.94 177 ALA A O 1
ATOM 1410 N N . PRO A 1 178 ? 15.051 5.074 -29.089 1.00 81.19 178 PRO A N 1
ATOM 1411 C CA . PRO A 1 178 ? 15.145 4.950 -27.639 1.00 81.19 178 PRO A CA 1
ATOM 1412 C C . PRO A 1 178 ? 15.479 6.289 -26.974 1.00 81.19 178 PRO A C 1
ATOM 1414 O O . PRO A 1 178 ? 16.238 7.092 -27.511 1.00 81.19 178 PRO A O 1
ATOM 1417 N N . ILE A 1 179 ? 14.931 6.516 -25.781 1.00 82.88 179 ILE A N 1
ATOM 1418 C CA . ILE A 1 179 ? 15.304 7.671 -24.961 1.00 82.88 179 ILE A CA 1
ATOM 1419 C C . ILE A 1 179 ? 16.622 7.343 -24.262 1.00 82.88 179 ILE A C 1
ATOM 1421 O O . ILE A 1 179 ? 16.695 6.390 -23.484 1.00 82.88 179 ILE A O 1
ATOM 1425 N N . GLU A 1 180 ? 17.651 8.145 -24.516 1.00 76.88 180 GLU A N 1
ATOM 1426 C CA . GLU A 1 180 ? 18.938 8.014 -23.840 1.00 76.88 180 GLU A CA 1
ATOM 1427 C C . GLU A 1 180 ? 18.857 8.556 -22.408 1.00 76.88 180 GLU A C 1
ATOM 1429 O O . GLU A 1 180 ? 18.476 9.705 -22.168 1.00 76.88 180 GLU A O 1
ATOM 1434 N N . ALA A 1 181 ? 19.229 7.727 -21.433 1.00 77.75 181 ALA A N 1
ATOM 1435 C CA . ALA A 1 181 ? 19.301 8.142 -20.040 1.00 77.75 181 ALA A CA 1
ATOM 1436 C C . ALA A 1 181 ? 20.671 8.771 -19.743 1.00 77.75 181 ALA A C 1
ATOM 1438 O O . ALA A 1 181 ? 21.707 8.118 -19.853 1.00 77.75 181 ALA A O 1
ATOM 1439 N N . GLN A 1 182 ? 20.683 10.034 -19.310 1.00 71.38 182 GLN A N 1
ATOM 1440 C CA . GLN A 1 182 ? 21.900 10.682 -18.823 1.00 71.38 182 GLN A CA 1
ATOM 1441 C C . GLN A 1 182 ? 22.191 10.248 -17.384 1.00 71.38 182 GLN A C 1
ATOM 1443 O O . GLN A 1 182 ? 21.460 10.584 -16.450 1.00 71.38 182 GLN A O 1
ATOM 1448 N N . THR A 1 183 ? 23.285 9.525 -17.184 1.00 71.62 183 THR A N 1
ATOM 1449 C CA . THR A 1 183 ? 23.809 9.230 -15.847 1.00 71.62 183 THR A CA 1
ATOM 1450 C C . THR A 1 183 ? 24.593 10.421 -15.289 1.00 71.62 183 THR A C 1
ATOM 1452 O O . THR A 1 183 ? 25.063 11.282 -16.030 1.00 71.62 183 THR A O 1
ATOM 1455 N N . 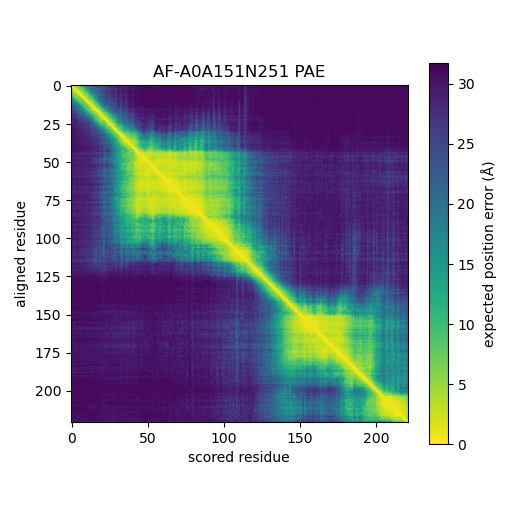ARG A 1 184 ? 24.752 10.493 -13.965 1.00 70.38 184 ARG A N 1
ATOM 1456 C CA . ARG A 1 184 ? 25.576 11.525 -13.318 1.00 70.38 184 ARG A CA 1
ATOM 1457 C C . ARG A 1 184 ? 26.702 10.906 -12.517 1.00 70.38 184 ARG A C 1
ATOM 1459 O O . ARG A 1 184 ? 26.570 9.790 -12.011 1.00 70.38 184 ARG A O 1
ATOM 1466 N N . VAL A 1 185 ? 27.786 11.659 -12.347 1.00 73.19 185 VAL A N 1
ATOM 1467 C CA . VAL A 1 185 ? 28.854 11.273 -11.418 1.00 73.19 185 VAL A CA 1
ATOM 1468 C C . VAL A 1 185 ? 28.285 11.240 -10.001 1.00 73.19 185 VAL A C 1
ATOM 1470 O O . VAL A 1 185 ? 27.713 12.222 -9.520 1.00 73.19 185 VAL A O 1
ATOM 1473 N N . ARG A 1 186 ? 28.440 10.099 -9.321 1.00 71.44 186 ARG A N 1
ATOM 1474 C CA . ARG A 1 186 ? 27.988 9.922 -7.937 1.00 71.44 186 ARG A CA 1
ATOM 1475 C C . ARG A 1 186 ? 28.592 11.015 -7.047 1.00 71.44 186 ARG A C 1
ATOM 1477 O O . ARG A 1 186 ? 29.807 11.174 -7.011 1.00 71.44 186 ARG A O 1
ATOM 1484 N N . GLY A 1 187 ? 27.739 11.735 -6.317 1.00 77.94 187 GLY A N 1
ATOM 1485 C CA . GLY A 1 187 ? 28.148 12.813 -5.407 1.00 77.94 187 GLY A CA 1
ATOM 1486 C C . GLY A 1 187 ? 28.203 14.212 -6.032 1.00 77.94 187 GLY A C 1
ATOM 1487 O O . GLY A 1 187 ? 28.523 15.164 -5.329 1.00 77.94 187 GLY A O 1
ATOM 1488 N N . SER A 1 188 ? 27.873 14.366 -7.317 1.00 74.75 188 SER A N 1
ATOM 1489 C CA . SER A 1 188 ? 27.744 15.681 -7.950 1.00 74.75 188 SER A CA 1
ATOM 1490 C C . SER A 1 188 ? 26.342 16.272 -7.722 1.00 74.75 188 SER A C 1
ATOM 1492 O O . SER A 1 188 ? 25.337 15.572 -7.863 1.00 74.75 188 SER A O 1
ATOM 1494 N N . GLY A 1 189 ? 26.274 17.550 -7.336 1.00 76.94 189 GLY A N 1
ATOM 1495 C CA . GLY A 1 189 ? 25.019 18.259 -7.069 1.00 76.94 189 GLY A CA 1
ATOM 1496 C C . GLY A 1 189 ? 24.166 18.468 -8.325 1.00 76.94 189 GLY A C 1
ATOM 1497 O O . GLY A 1 189 ? 24.677 18.537 -9.445 1.00 76.94 189 GLY A O 1
ATOM 1498 N N . LEU A 1 190 ? 22.848 18.588 -8.145 1.00 76.56 190 LEU A N 1
ATOM 1499 C CA . LEU A 1 190 ? 21.930 18.911 -9.240 1.00 76.56 190 LEU A CA 1
ATOM 1500 C C . LEU A 1 190 ? 22.293 20.289 -9.822 1.00 76.56 190 LEU A C 1
ATOM 1502 O O . LEU A 1 190 ? 22.335 21.273 -9.093 1.00 76.56 190 LEU A O 1
ATOM 1506 N N . GLY A 1 191 ? 22.570 20.348 -11.128 1.00 75.69 191 GLY A N 1
ATOM 1507 C CA . GLY A 1 191 ? 22.949 21.585 -11.826 1.00 75.69 191 GLY A CA 1
ATOM 1508 C C . GLY A 1 191 ? 24.451 21.897 -11.853 1.00 75.69 191 GLY A C 1
ATOM 1509 O O . GLY A 1 191 ? 24.838 22.902 -12.446 1.00 75.69 191 GLY A O 1
ATOM 1510 N N . ALA A 1 192 ? 25.309 21.051 -11.271 1.00 73.75 192 ALA A N 1
ATOM 1511 C CA . ALA A 1 192 ? 26.755 21.201 -11.418 1.00 73.75 192 ALA A CA 1
ATOM 1512 C C . ALA A 1 192 ? 27.166 21.000 -12.891 1.00 73.75 192 ALA A C 1
ATOM 1514 O O . ALA A 1 192 ? 26.848 19.973 -13.502 1.00 73.75 192 ALA A O 1
ATOM 1515 N N . ARG A 1 193 ? 27.861 21.993 -13.462 1.00 65.75 193 ARG A N 1
ATOM 1516 C CA . ARG A 1 193 ? 28.443 21.904 -14.812 1.00 65.75 193 ARG A CA 1
ATOM 1517 C C . ARG A 1 193 ? 29.402 20.702 -14.855 1.00 65.75 193 ARG A C 1
ATOM 1519 O O . ARG A 1 193 ? 30.061 20.423 -13.857 1.00 65.75 193 ARG A O 1
ATOM 1526 N N . GLY A 1 194 ? 29.334 19.911 -15.925 1.00 64.81 194 GLY A N 1
ATOM 1527 C CA . GLY A 1 194 ? 30.131 18.683 -16.068 1.00 64.81 194 GLY A CA 1
ATOM 1528 C C . GLY A 1 194 ? 29.627 17.449 -15.330 1.00 64.81 194 GLY A C 1
ATOM 1529 O O . GLY A 1 194 ? 30.267 16.404 -15.369 1.00 64.81 194 GLY A O 1
ATOM 1530 N N . SER A 1 195 ? 28.478 17.518 -14.651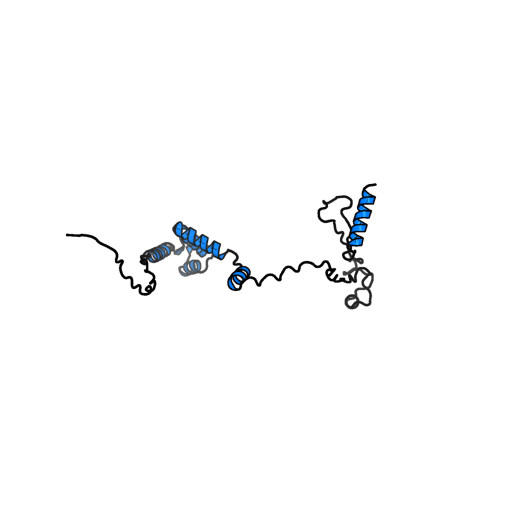 1.00 61.16 195 SER A N 1
ATOM 1531 C CA . SER A 1 195 ? 27.933 16.387 -13.882 1.00 61.16 195 SER A CA 1
ATOM 1532 C C . SER A 1 195 ? 27.329 15.273 -14.746 1.00 61.16 195 SER A C 1
ATOM 1534 O O . SER A 1 195 ? 27.317 14.107 -14.339 1.00 61.16 195 SER A O 1
ATOM 1536 N N . SER A 1 196 ? 26.812 15.614 -15.930 1.00 59.34 196 SER A N 1
ATOM 1537 C CA . SER A 1 196 ? 26.158 14.678 -16.845 1.00 59.34 196 SER A CA 1
ATOM 1538 C C . SER A 1 196 ? 27.184 14.026 -17.764 1.00 59.34 196 SER A C 1
ATOM 1540 O O . SER A 1 196 ? 27.434 14.497 -18.872 1.00 59.34 196 SER A O 1
ATOM 1542 N N . TYR A 1 197 ? 27.762 12.917 -17.320 1.00 59.25 197 TYR A N 1
ATOM 1543 C CA . TYR A 1 197 ? 28.417 12.009 -18.252 1.00 59.25 197 TYR A CA 1
ATOM 1544 C C . TYR A 1 197 ? 27.337 11.093 -18.788 1.00 59.25 197 TYR A C 1
ATOM 1546 O O . TYR A 1 197 ? 26.712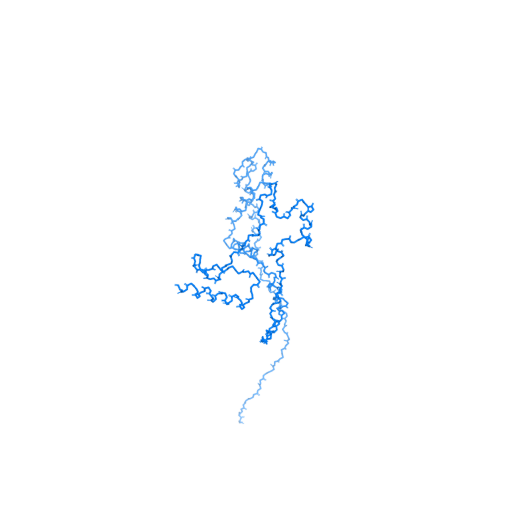 10.368 -18.016 1.00 59.25 197 TYR A O 1
ATOM 1554 N N . GLY A 1 198 ? 27.117 11.104 -20.100 1.00 58.66 198 GLY A N 1
ATOM 1555 C CA . GLY A 1 198 ? 26.456 9.987 -20.764 1.00 58.66 198 GLY A CA 1
ATOM 1556 C C . GLY A 1 198 ? 27.323 8.746 -20.572 1.00 58.66 198 GLY A C 1
ATOM 1557 O O . GLY A 1 198 ? 28.161 8.445 -21.420 1.00 58.66 198 GLY A O 1
ATOM 1558 N N . ALA A 1 199 ? 27.203 8.088 -19.415 1.00 52.94 199 ALA A N 1
ATOM 1559 C CA . ALA A 1 199 ? 27.838 6.815 -19.161 1.00 52.94 199 ALA A CA 1
ATOM 1560 C C . ALA A 1 199 ? 26.973 5.803 -19.88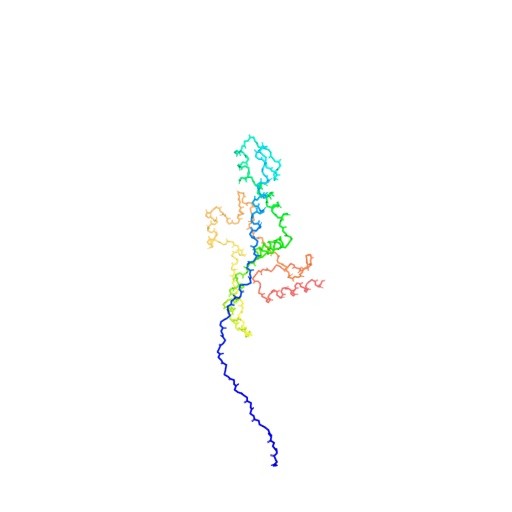9 1.00 52.94 199 ALA A C 1
ATOM 1562 O O . ALA A 1 199 ? 25.933 5.348 -19.411 1.00 52.94 199 ALA A O 1
ATOM 1563 N N . THR A 1 200 ? 27.395 5.507 -21.108 1.00 53.31 200 THR A N 1
ATOM 1564 C CA . THR A 1 200 ? 26.918 4.311 -21.776 1.00 53.31 200 THR A CA 1
ATOM 1565 C C . THR A 1 200 ? 27.403 3.135 -20.930 1.00 53.31 200 THR A C 1
ATOM 1567 O O . THR A 1 200 ? 28.568 3.079 -20.537 1.00 53.31 200 THR A O 1
ATOM 1570 N N . ALA A 1 201 ? 26.505 2.218 -20.572 1.00 50.50 201 ALA A N 1
ATOM 1571 C CA . ALA A 1 201 ? 26.797 1.132 -19.631 1.00 50.50 201 ALA A CA 1
ATOM 1572 C C . ALA A 1 201 ? 27.875 0.129 -20.118 1.00 50.50 201 ALA A C 1
ATOM 1574 O O . ALA A 1 201 ? 28.166 -0.830 -19.410 1.00 50.50 201 ALA A O 1
ATOM 1575 N N . ALA A 1 202 ? 28.462 0.351 -21.301 1.00 56.31 202 ALA A N 1
ATOM 1576 C CA . ALA A 1 202 ? 29.499 -0.467 -21.930 1.00 56.31 202 ALA A CA 1
ATOM 1577 C C . ALA A 1 202 ? 30.887 0.212 -21.985 1.00 56.31 202 ALA A C 1
ATOM 1579 O O . ALA A 1 202 ? 31.822 -0.360 -22.537 1.00 56.31 202 ALA A O 1
ATOM 1580 N N . GLU A 1 203 ? 31.047 1.429 -21.454 1.00 60.25 203 GLU A N 1
ATOM 1581 C CA . GLU A 1 203 ? 32.325 2.151 -21.521 1.00 60.25 203 GLU A CA 1
ATOM 1582 C C . GLU A 1 203 ? 33.345 1.514 -20.552 1.00 60.25 203 GLU A C 1
ATOM 1584 O O . GLU A 1 203 ? 33.081 1.364 -19.354 1.00 60.25 203 GLU A O 1
ATOM 1589 N N . SER A 1 204 ? 34.511 1.097 -21.065 1.00 72.06 204 SER A N 1
ATOM 1590 C CA . SER A 1 204 ? 35.544 0.426 -20.262 1.00 72.06 204 SER A CA 1
ATOM 1591 C C . SER A 1 204 ? 36.005 1.329 -19.118 1.00 72.06 204 SER A C 1
ATOM 1593 O O . SER A 1 204 ? 36.084 2.547 -19.273 1.00 72.06 204 SER A O 1
ATOM 1595 N N . TYR A 1 205 ? 36.394 0.762 -17.968 1.00 71.12 205 TYR A N 1
ATOM 1596 C CA . TYR A 1 205 ? 36.870 1.553 -16.821 1.00 71.12 205 TYR A CA 1
ATOM 1597 C C . TYR A 1 205 ? 37.972 2.550 -17.221 1.00 71.12 205 TYR A C 1
ATOM 1599 O O . TYR A 1 205 ? 37.955 3.702 -16.790 1.00 71.12 205 TYR A O 1
ATOM 1607 N N . ARG A 1 206 ? 38.883 2.148 -18.120 1.00 79.75 206 ARG A N 1
ATOM 1608 C CA . ARG A 1 206 ? 39.930 3.036 -18.651 1.00 79.75 206 ARG A CA 1
ATOM 1609 C C . ARG A 1 206 ? 39.374 4.183 -19.495 1.00 79.75 206 ARG A C 1
ATOM 1611 O O . ARG A 1 206 ? 39.823 5.311 -19.326 1.00 79.75 206 ARG A O 1
ATOM 1618 N N . GLU A 1 207 ? 38.407 3.914 -20.363 1.00 75.06 207 GLU A N 1
ATOM 1619 C CA . GLU A 1 207 ? 37.765 4.940 -21.194 1.00 75.06 207 GLU A CA 1
ATOM 1620 C C . GLU A 1 207 ? 36.925 5.893 -20.354 1.00 75.06 207 GLU A C 1
ATOM 1622 O O . GLU A 1 207 ? 37.005 7.099 -20.551 1.00 75.06 207 GLU A O 1
ATOM 1627 N N . SER A 1 208 ? 36.203 5.380 -19.356 1.00 74.44 208 SER A N 1
ATOM 1628 C CA . SER A 1 208 ? 35.407 6.205 -18.446 1.00 74.44 208 SER A CA 1
ATOM 1629 C C . SER A 1 208 ? 36.280 7.191 -17.660 1.00 74.44 208 SER A C 1
ATOM 1631 O O . SER A 1 208 ? 35.938 8.367 -17.544 1.00 74.44 208 SER A O 1
ATOM 1633 N N . LEU A 1 209 ? 37.453 6.744 -17.191 1.00 77.88 209 LEU A N 1
ATOM 1634 C CA . LEU A 1 209 ? 38.431 7.603 -16.527 1.00 77.88 209 LEU A CA 1
ATOM 1635 C C . LEU A 1 209 ? 39.069 8.601 -17.495 1.00 77.88 209 LEU A C 1
ATOM 1637 O O . LEU A 1 209 ? 39.197 9.772 -17.149 1.00 77.88 209 LEU A O 1
ATOM 1641 N N . HIS A 1 210 ? 39.456 8.160 -18.696 1.00 82.62 210 HIS A N 1
ATOM 1642 C CA . HIS A 1 210 ? 40.067 9.034 -19.698 1.00 82.62 210 HIS A CA 1
ATOM 1643 C C . HIS A 1 210 ? 39.096 10.131 -20.146 1.00 82.62 210 HIS A C 1
ATOM 1645 O O . HIS A 1 210 ? 39.454 11.304 -20.173 1.00 82.62 210 HIS A O 1
ATOM 1651 N N . LYS A 1 211 ? 37.838 9.764 -20.399 1.00 77.81 211 LYS A N 1
ATOM 1652 C CA . LYS A 1 211 ? 36.758 10.687 -20.740 1.00 77.81 211 LYS A CA 1
ATOM 1653 C C . LYS A 1 211 ? 36.494 11.666 -19.609 1.00 77.81 211 LYS A C 1
ATOM 1655 O O . LYS A 1 211 ? 36.454 12.855 -19.879 1.00 77.81 211 LYS A O 1
ATOM 1660 N N . ALA A 1 212 ? 36.398 11.186 -18.363 1.00 78.50 212 ALA A N 1
ATOM 1661 C CA . ALA A 1 212 ? 36.242 12.031 -17.178 1.00 78.50 212 ALA A CA 1
ATOM 1662 C C . ALA A 1 212 ? 37.421 12.983 -16.940 1.00 78.50 212 ALA A C 1
ATOM 1664 O O . ALA A 1 212 ? 37.233 14.071 -16.401 1.00 78.50 212 ALA A O 1
ATOM 1665 N N . MET A 1 213 ? 38.636 12.581 -17.311 1.00 79.00 213 MET A N 1
ATOM 1666 C CA . MET A 1 213 ? 39.816 13.436 -17.232 1.00 79.00 213 MET A CA 1
ATOM 1667 C C . MET A 1 213 ? 39.795 14.516 -18.322 1.00 79.00 213 MET A C 1
ATOM 1669 O O . MET A 1 213 ? 40.025 15.681 -18.007 1.00 79.00 213 MET A O 1
ATOM 1673 N N . LEU A 1 214 ? 39.472 14.152 -19.568 1.00 80.44 214 LEU A N 1
ATOM 1674 C CA . LEU A 1 214 ? 39.421 15.078 -20.707 1.00 80.44 214 LEU A CA 1
ATOM 1675 C C . LEU A 1 214 ? 38.376 16.179 -20.518 1.00 80.44 214 LEU A C 1
ATOM 1677 O O . LEU A 1 214 ? 38.651 17.353 -20.724 1.00 80.44 214 LEU A O 1
ATOM 1681 N N . THR A 1 215 ? 37.173 15.809 -20.106 1.00 73.19 215 THR A N 1
ATOM 1682 C CA . THR A 1 215 ? 36.081 16.750 -19.828 1.00 73.19 215 THR A CA 1
ATOM 1683 C C . THR A 1 215 ? 36.423 17.702 -18.687 1.00 73.19 215 THR A C 1
ATOM 1685 O O . THR A 1 215 ? 36.218 18.899 -18.831 1.00 73.19 215 THR A O 1
ATOM 1688 N N . ARG A 1 216 ? 37.006 17.211 -17.582 1.00 71.00 216 ARG A N 1
ATOM 1689 C CA . ARG A 1 216 ? 37.473 18.076 -16.482 1.00 71.00 216 ARG A CA 1
ATOM 1690 C C . ARG A 1 216 ? 38.553 19.056 -16.931 1.00 71.00 216 ARG A C 1
ATOM 1692 O O . ARG A 1 216 ? 38.619 20.155 -16.397 1.00 71.00 216 ARG A O 1
ATOM 1699 N N . PHE A 1 217 ? 39.404 18.645 -17.870 1.00 79.94 217 PHE A N 1
ATOM 1700 C CA . PHE A 1 217 ? 40.440 19.498 -18.441 1.00 79.94 217 PHE A CA 1
ATOM 1701 C C . PHE A 1 217 ? 39.837 20.598 -19.324 1.00 79.94 217 PHE A C 1
ATOM 1703 O O . PHE A 1 217 ? 40.144 21.765 -19.125 1.00 79.94 217 PHE A O 1
ATOM 1710 N N . HIS A 1 218 ? 38.915 20.246 -20.223 1.00 74.31 218 HIS A N 1
ATOM 1711 C CA . HIS A 1 218 ? 38.232 21.205 -21.098 1.00 74.31 218 HIS A CA 1
ATOM 1712 C C . HIS A 1 218 ? 37.279 22.166 -20.369 1.00 74.31 218 HIS A C 1
ATOM 1714 O O . HIS A 1 218 ? 36.971 23.221 -20.903 1.00 74.31 218 HIS A O 1
ATOM 1720 N N . GLU A 1 219 ? 36.791 21.820 -19.174 1.00 62.00 219 GLU A N 1
ATOM 1721 C CA . GLU A 1 219 ? 35.989 22.729 -18.337 1.00 62.00 219 GLU A CA 1
ATOM 1722 C C . GLU A 1 219 ? 36.826 23.720 -17.515 1.00 62.00 219 GLU A C 1
ATOM 1724 O O . GLU A 1 219 ? 36.262 24.643 -16.927 1.00 62.00 219 GLU A O 1
ATOM 1729 N N . ALA A 1 220 ? 38.140 23.498 -17.412 1.00 64.00 220 ALA A N 1
ATOM 1730 C CA . ALA A 1 220 ? 39.051 24.357 -16.659 1.00 64.00 220 ALA A CA 1
ATOM 1731 C C . ALA A 1 220 ? 39.672 25.485 -17.508 1.00 64.00 220 ALA A C 1
ATOM 1733 O O . ALA A 1 220 ? 40.321 26.364 -16.936 1.00 64.00 220 ALA A O 1
ATOM 1734 N N . GLU A 1 221 ? 39.474 25.456 -18.831 1.00 47.41 221 GLU A N 1
ATOM 1735 C CA . GLU A 1 221 ? 39.709 26.578 -19.758 1.00 47.41 221 GLU A CA 1
ATOM 1736 C C . GLU A 1 221 ? 38.460 27.464 -19.878 1.00 47.41 221 GLU A C 1
ATOM 1738 O O . GLU A 1 221 ? 38.632 28.705 -19.912 1.00 47.41 221 GLU A O 1
#

Mean predicted aligned error: 22.56 Å

pLDDT: mean 72.29, std 17.38, range [34.75, 95.0]

Solvent-accessible surface area (backbone atoms only — not comparable to full-atom values): 14540 Å² total; per-residue (Å²): 139,86,89,88,89,90,91,88,83,83,90,85,88,84,80,84,84,77,83,88,72,82,78,77,72,77,87,82,76,65,77,64,56,65,54,57,50,53,62,53,58,60,71,38,48,43,78,90,66,29,23,38,62,76,71,73,42,73,36,98,38,68,68,57,39,51,50,39,65,75,67,34,66,67,44,52,52,42,51,52,52,54,50,60,74,68,49,53,74,69,57,49,53,51,52,53,50,53,51,54,58,68,70,44,86,78,57,65,66,58,54,46,35,69,74,72,45,69,77,77,74,74,74,79,72,76,77,68,93,63,89,74,67,76,81,74,75,74,70,76,61,65,66,78,87,41,82,50,84,84,42,72,66,43,52,54,41,41,75,73,70,49,50,90,92,53,19,52,67,100,82,38,76,36,75,70,67,84,85,84,73,74,37,65,53,89,92,58,60,93,85,46,86,87,30,70,44,75,61,58,98,79,62,50,74,68,54,51,50,51,50,56,50,52,53,57,55,67,71,71,111

Secondary structure (DSSP, 8-state):
--------------PPPPP-----------THHHHHHHHHHHTTEETTTTEETTTTEE-SSHHHHHHHHHH-HHHHHHHHHHHHHHS-HHHHHHHHHHHHHHHS---HHHHHHHHH-------------------------TTSS---TTSHHHHHHHHTT--TTPPSSTTS-S-SSPPPP-EE-TTPPTT-TT-EE---TT--HHHHHHHHHHHHHHT--

Foldseek 3Di:
DDDDDDDDDDDDDDDDDDDDDDDPPDPPDDPPVVVVVVVVVVVQADPVQCAGNLVRDGDPDVVRSVCCCVPPPSNVVSVVVVVLVPDDPVVNVVVVVVVVVVPDDDPPVVVCCVVVNDDDDPPPPPDPPPDPDPPPPPPVPVQPVHDDPPDPVVVVCVVVVDDQQFADDPVSPHDNHDDQDFDFDPPDDDPDPPGTDSPPVPQDPVRVVVVSVVSVVVVVD